Protein AF-0000000080643002 (afdb_homodimer)

Organism: Staphylococcus saprophyticus subsp. saprophyticus (strain ATCC 15305 / DSM 20229 / NCIMB 8711 / NCTC 7292 / S-41) (NCBI:txid342451)

Structure (mmCIF, N/CA/C/O backbone):
data_AF-0000000080643002-model_v1
#
loop_
_entity.id
_entity.type
_entity.pdbx_description
1 polymer 'Putative glyoxalase'
#
loop_
_atom_site.group_PDB
_atom_site.id
_atom_site.type_symbol
_atom_site.label_atom_id
_atom_site.label_alt_id
_atom_site.label_comp_id
_atom_site.label_asym_id
_atom_site.label_entity_id
_atom_site.label_seq_id
_atom_site.pdbx_PDB_ins_code
_atom_site.Cartn_x
_atom_site.Cartn_y
_atom_site.Cartn_z
_atom_site.occupancy
_atom_site.B_iso_or_equiv
_atom_site.auth_seq_id
_atom_site.auth_comp_id
_atom_site.auth_asym_id
_atom_site.auth_atom_id
_atom_site.pdbx_PDB_model_num
ATOM 1 N N . MET A 1 1 ? -2.955 -22.188 2.957 1 85.44 1 MET A N 1
ATOM 2 C CA . MET A 1 1 ? -1.758 -21.359 2.996 1 85.44 1 MET A CA 1
ATOM 3 C C . MET A 1 1 ? -2.102 -19.938 3.42 1 85.44 1 MET A C 1
ATOM 5 O O . MET A 1 1 ? -3.195 -19.438 3.135 1 85.44 1 MET A O 1
ATOM 9 N N . ASN A 1 2 ? -1.104 -19.328 4.215 1 93 2 ASN A N 1
ATOM 10 C CA . ASN A 1 2 ? -1.335 -17.969 4.691 1 93 2 ASN A CA 1
ATOM 11 C C . ASN A 1 2 ? -0.323 -16.984 4.105 1 93 2 ASN A C 1
ATOM 13 O O . ASN A 1 2 ? 0.819 -17.359 3.83 1 93 2 ASN A O 1
ATOM 17 N N . ILE A 1 3 ? -0.793 -15.852 3.791 1 98.19 3 ILE A N 1
ATOM 18 C CA . ILE A 1 3 ? 0.114 -14.773 3.426 1 98.19 3 ILE A CA 1
ATOM 19 C C . ILE A 1 3 ? 0.938 -14.359 4.641 1 98.19 3 ILE A C 1
ATOM 21 O O . ILE A 1 3 ? 0.382 -14 5.684 1 98.19 3 ILE A O 1
ATOM 25 N N . GLN A 1 4 ? 2.24 -14.344 4.496 1 98.19 4 GLN A N 1
ATOM 26 C CA . GLN A 1 4 ? 3.111 -14.102 5.641 1 98.19 4 GLN A CA 1
ATOM 27 C C . GLN A 1 4 ? 3.225 -12.602 5.938 1 98.19 4 GLN A C 1
ATOM 29 O O . GLN A 1 4 ? 3.168 -12.188 7.098 1 98.19 4 GLN A O 1
ATOM 34 N N . SER A 1 5 ? 3.449 -11.82 4.918 1 97.88 5 SER A N 1
ATOM 35 C CA . SER A 1 5 ? 3.627 -10.375 5.039 1 97.88 5 SER A CA 1
ATOM 36 C C . SER A 1 5 ? 3.211 -9.656 3.762 1 97.88 5 SER A C 1
ATOM 38 O O . SER A 1 5 ? 2.893 -10.297 2.758 1 97.88 5 SER A O 1
ATOM 40 N N . SER A 1 6 ? 3.111 -8.359 3.799 1 97.75 6 SER A N 1
ATOM 41 C CA . SER A 1 6 ? 2.852 -7.512 2.637 1 97.75 6 SER A CA 1
ATOM 42 C C . SER A 1 6 ? 3.496 -6.141 2.797 1 97.75 6 SER A C 1
ATOM 44 O O . SER A 1 6 ? 3.674 -5.656 3.918 1 97.75 6 SER A O 1
ATOM 46 N N . TRP A 1 7 ? 3.912 -5.551 1.736 1 96.69 7 TRP A N 1
ATOM 47 C CA . TRP A 1 7 ? 4.41 -4.18 1.726 1 96.69 7 TRP A CA 1
ATOM 48 C C . TRP A 1 7 ? 4.113 -3.502 0.393 1 96.69 7 TRP A C 1
ATOM 50 O O . TRP A 1 7 ? 3.789 -4.172 -0.592 1 96.69 7 TRP A O 1
ATOM 60 N N . LEU A 1 8 ? 4.141 -2.197 0.445 1 96 8 LEU A N 1
ATOM 61 C CA . LEU A 1 8 ? 3.838 -1.388 -0.729 1 96 8 LEU A CA 1
ATOM 62 C C . LEU A 1 8 ? 5.117 -0.974 -1.451 1 96 8 LEU A C 1
ATOM 64 O O . LEU A 1 8 ? 6.094 -0.584 -0.812 1 96 8 LEU A O 1
ATOM 68 N N . ASN A 1 9 ? 5.039 -1.089 -2.781 1 94.12 9 ASN A N 1
ATOM 69 C CA . ASN A 1 9 ? 6.094 -0.57 -3.646 1 94.12 9 ASN A CA 1
ATOM 70 C C . ASN A 1 9 ? 5.609 0.624 -4.465 1 94.12 9 ASN A C 1
ATOM 72 O O . ASN A 1 9 ? 4.625 0.521 -5.199 1 94.12 9 ASN A O 1
ATOM 76 N N . LEU A 1 10 ? 6.285 1.672 -4.336 1 93.94 10 LEU A N 1
ATOM 77 C CA . LEU A 1 10 ? 5.949 2.879 -5.082 1 93.94 10 LEU A CA 1
ATOM 78 C C . LEU A 1 10 ? 7.039 3.211 -6.098 1 93.94 10 LEU A C 1
ATOM 80 O O . LEU A 1 10 ? 8.211 3.338 -5.738 1 93.94 10 LEU A O 1
ATOM 84 N N . PRO A 1 11 ? 6.586 3.336 -7.355 1 92.88 11 PRO A N 1
ATOM 85 C CA . PRO A 1 11 ? 7.582 3.807 -8.32 1 92.88 11 PRO A CA 1
ATOM 86 C C . PRO A 1 11 ? 7.938 5.281 -8.133 1 92.88 11 PRO A C 1
ATOM 88 O O . PRO A 1 11 ? 7.062 6.102 -7.852 1 92.88 11 PRO A O 1
ATOM 91 N N . VAL A 1 12 ? 9.234 5.59 -8.266 1 93.94 12 VAL A N 1
ATOM 92 C CA . VAL A 1 12 ? 9.68 6.969 -8.086 1 93.94 12 VAL A CA 1
ATOM 93 C C . VAL A 1 12 ? 10.633 7.355 -9.219 1 93.94 12 VAL A C 1
ATOM 95 O O . VAL A 1 12 ? 11.352 6.508 -9.75 1 93.94 12 VAL A O 1
ATOM 98 N N . LYS A 1 13 ? 10.664 8.594 -9.539 1 93.81 13 LYS A N 1
ATOM 99 C CA . LYS A 1 13 ? 11.516 9.109 -10.617 1 93.81 13 LYS A CA 1
ATOM 100 C C . LYS A 1 13 ? 12.961 9.25 -10.148 1 93.81 13 LYS A C 1
ATOM 102 O O . LYS A 1 13 ? 13.891 8.984 -10.914 1 93.81 13 LYS A O 1
ATOM 107 N N . ASP A 1 14 ? 13.195 9.727 -9.008 1 95 14 ASP A N 1
ATOM 108 C CA . ASP A 1 14 ? 14.492 9.953 -8.391 1 95 14 ASP A CA 1
ATOM 109 C C . ASP A 1 14 ? 14.523 9.438 -6.953 1 95 14 ASP A C 1
ATOM 111 O O . ASP A 1 14 ? 13.945 10.047 -6.059 1 95 14 ASP A O 1
ATOM 115 N N . LEU A 1 15 ? 15.289 8.359 -6.746 1 93.88 15 LEU A N 1
ATOM 116 C CA . LEU A 1 15 ? 15.289 7.645 -5.473 1 93.88 15 LEU A CA 1
ATOM 117 C C . LEU A 1 15 ? 15.797 8.539 -4.348 1 93.88 15 LEU A C 1
ATOM 119 O O . LEU A 1 15 ? 15.211 8.578 -3.266 1 93.88 15 LEU A O 1
ATOM 123 N N . LYS A 1 16 ? 16.828 9.203 -4.59 1 93.94 16 LYS A N 1
ATOM 124 C CA . LYS A 1 16 ? 17.422 10.062 -3.566 1 93.94 16 LYS A CA 1
ATOM 125 C C . LYS A 1 16 ? 16.453 11.195 -3.191 1 93.94 16 LYS A C 1
ATOM 127 O O . LYS A 1 16 ? 16.266 11.492 -2.01 1 93.94 16 LYS A O 1
ATOM 132 N N . ALA A 1 17 ? 15.883 11.828 -4.199 1 96.88 17 ALA A N 1
ATOM 133 C CA . ALA A 1 17 ? 14.938 12.922 -3.959 1 96.88 17 ALA A CA 1
ATOM 134 C C . ALA A 1 17 ? 13.727 12.438 -3.168 1 96.88 17 ALA A C 1
ATOM 136 O O . ALA A 1 17 ? 13.289 13.102 -2.227 1 96.88 17 ALA A O 1
ATOM 137 N N . SER A 1 18 ? 13.227 11.289 -3.566 1 96.62 18 SER A N 1
ATOM 138 C CA . SER A 1 18 ? 12.062 10.742 -2.877 1 96.62 18 SER A CA 1
ATOM 139 C C . SER A 1 18 ? 12.398 10.352 -1.442 1 96.62 18 SER A C 1
ATOM 141 O O . SER A 1 18 ? 11.625 10.609 -0.523 1 96.62 18 SER A O 1
ATOM 143 N N . ALA A 1 19 ? 13.531 9.703 -1.232 1 95.25 19 ALA A N 1
ATOM 144 C CA . ALA A 1 19 ? 13.953 9.344 0.121 1 95.25 19 ALA A CA 1
ATOM 145 C C . ALA A 1 19 ? 14.062 10.586 1.003 1 95.25 19 ALA A C 1
ATOM 147 O O . ALA A 1 19 ? 13.609 10.578 2.15 1 95.25 19 ALA A O 1
ATOM 148 N N . THR A 1 20 ? 14.633 11.641 0.453 1 97.19 20 THR A N 1
ATOM 149 C CA . THR A 1 20 ? 14.781 12.891 1.182 1 97.19 20 THR A CA 1
ATOM 150 C C . THR A 1 20 ? 13.414 13.477 1.531 1 97.19 20 THR A C 1
ATOM 152 O O . THR A 1 20 ? 13.195 13.938 2.654 1 97.19 20 THR A O 1
ATOM 155 N N . PHE A 1 21 ? 12.531 13.422 0.592 1 98.44 21 PHE A N 1
ATOM 156 C CA . PHE A 1 21 ? 11.172 13.891 0.828 1 98.44 21 PHE A CA 1
ATOM 157 C C . PHE A 1 21 ? 10.547 13.172 2.02 1 98.44 21 PHE A C 1
ATOM 159 O O . PHE A 1 21 ? 10.07 13.82 2.955 1 98.44 21 PHE A O 1
ATOM 166 N N . PHE A 1 22 ? 10.555 11.867 1.974 1 98.25 22 PHE A N 1
ATOM 167 C CA . PHE A 1 22 ? 9.859 11.094 2.992 1 98.25 22 PHE A CA 1
ATOM 168 C C . PHE A 1 22 ? 10.562 11.219 4.34 1 98.25 22 PHE A C 1
ATOM 170 O O . PHE A 1 22 ? 9.914 11.211 5.387 1 98.25 22 PHE A O 1
ATOM 177 N N . GLU A 1 23 ? 11.898 11.352 4.32 1 97.31 23 GLU A N 1
ATOM 178 C CA . GLU A 1 23 ? 12.617 11.625 5.562 1 97.31 23 GLU A CA 1
ATOM 179 C C . GLU A 1 23 ? 12.188 12.953 6.168 1 97.31 23 GLU A C 1
ATOM 181 O O . GLU A 1 23 ? 11.953 13.047 7.375 1 97.31 23 GLU A O 1
ATOM 186 N N . ASN A 1 24 ? 12.016 13.93 5.348 1 97.94 24 ASN A N 1
ATOM 187 C CA . ASN A 1 24 ? 11.672 15.273 5.793 1 97.94 24 ASN A CA 1
ATOM 188 C C . ASN A 1 24 ? 10.258 15.328 6.371 1 97.94 24 ASN A C 1
ATOM 190 O O . ASN A 1 24 ? 9.953 16.203 7.184 1 97.94 24 ASN A O 1
ATOM 194 N N . ILE A 1 25 ? 9.492 14.383 5.969 1 98.12 25 ILE A N 1
ATOM 195 C CA . ILE A 1 25 ? 8.117 14.5 6.457 1 98.12 25 ILE A CA 1
ATOM 196 C C . ILE A 1 25 ? 7.891 13.5 7.594 1 98.12 25 ILE A C 1
ATOM 198 O O . ILE A 1 25 ? 6.766 13.336 8.07 1 98.12 25 ILE A O 1
ATOM 202 N N . GLY A 1 26 ? 8.906 12.781 7.98 1 97.69 26 GLY A N 1
ATOM 203 C CA . GLY A 1 26 ? 8.75 12.109 9.266 1 97.69 26 GLY A CA 1
ATOM 204 C C . GLY A 1 26 ? 8.945 10.609 9.18 1 97.69 26 GLY A C 1
ATOM 205 O O . GLY A 1 26 ? 8.844 9.914 10.195 1 97.69 26 GLY A O 1
ATOM 206 N N . PHE A 1 27 ? 9.188 10.07 7.988 1 98 27 PHE A N 1
ATOM 207 C CA . PHE A 1 27 ? 9.555 8.664 7.879 1 98 27 PHE A CA 1
ATOM 208 C C . PHE A 1 27 ? 11.016 8.453 8.242 1 98 27 PHE A C 1
ATOM 210 O O . PHE A 1 27 ? 11.82 9.391 8.18 1 98 27 PHE A O 1
ATOM 217 N N . THR A 1 28 ? 11.344 7.199 8.664 1 96.75 28 THR A N 1
ATOM 218 C CA . THR A 1 28 ? 12.734 6.773 8.789 1 96.75 28 THR A CA 1
ATOM 219 C C . THR A 1 28 ? 13.188 6.047 7.527 1 96.75 28 THR A C 1
ATOM 221 O O . THR A 1 28 ? 12.438 5.262 6.953 1 96.75 28 THR A O 1
ATOM 224 N N . ILE A 1 29 ? 14.398 6.293 7.105 1 94.38 29 ILE A N 1
ATOM 225 C CA . ILE A 1 29 ? 14.961 5.613 5.941 1 94.38 29 ILE A CA 1
ATOM 226 C C . ILE A 1 29 ? 15.695 4.352 6.387 1 94.38 29 ILE A C 1
ATOM 228 O O . ILE A 1 29 ? 16.531 4.398 7.289 1 94.38 29 ILE A O 1
ATOM 232 N N . LYS A 1 30 ? 15.227 3.275 5.777 1 89.06 30 LYS A N 1
ATOM 233 C CA . LYS A 1 30 ? 15.953 2.037 6.051 1 89.06 30 LYS A CA 1
ATOM 234 C C . LYS A 1 30 ? 17.25 1.977 5.254 1 89.06 30 LYS A C 1
ATOM 236 O O . LYS A 1 30 ? 17.281 2.303 4.066 1 89.06 30 LYS A O 1
ATOM 241 N N . LYS A 1 31 ? 18.484 1.943 5.969 1 67.81 31 LYS A N 1
ATOM 242 C CA . LYS A 1 31 ? 19.797 1.928 5.328 1 67.81 31 LYS A CA 1
ATOM 243 C C . LYS A 1 31 ? 20.188 0.511 4.922 1 67.81 31 LYS A C 1
ATOM 245 O O . LYS A 1 31 ? 20.266 -0.386 5.766 1 67.81 31 LYS A O 1
ATOM 250 N N . ASN A 1 32 ? 19.453 -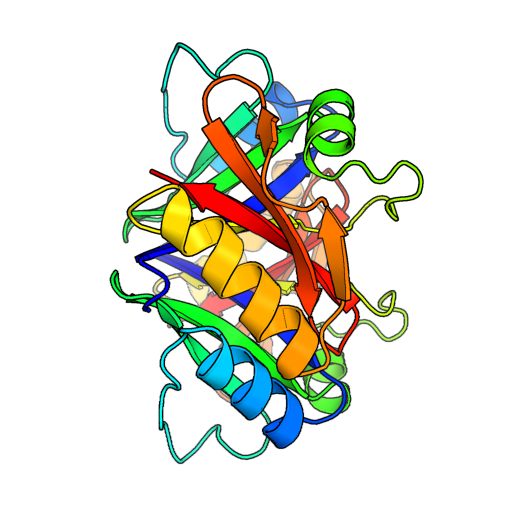0.255 4.16 1 58.38 32 ASN A N 1
ATOM 251 C CA . ASN A 1 32 ? 20.109 -1.49 3.752 1 58.38 32 ASN A CA 1
ATOM 252 C C . ASN A 1 32 ? 20.906 -1.301 2.459 1 58.38 32 ASN A C 1
ATOM 254 O O . ASN A 1 32 ? 20.375 -0.771 1.479 1 58.38 32 ASN A O 1
ATOM 258 N N . GLU A 1 33 ? 22.266 -1.467 2.549 1 49.06 33 GLU A N 1
ATOM 259 C CA . GLU A 1 33 ? 23.297 -1.295 1.537 1 49.06 33 GLU A CA 1
ATOM 260 C C . GLU A 1 33 ? 22.922 -1.99 0.233 1 49.06 33 GLU A C 1
ATOM 262 O O . GLU A 1 33 ? 23.219 -1.487 -0.854 1 49.06 33 GLU A O 1
ATOM 267 N N . ALA A 1 34 ? 22.734 -3.211 0.202 1 46.69 34 ALA A N 1
ATOM 268 C CA . ALA A 1 34 ? 22.703 -4 -1.026 1 46.69 34 ALA A CA 1
ATOM 269 C C . ALA A 1 34 ? 21.703 -3.426 -2.02 1 46.69 34 ALA A C 1
ATOM 271 O O . ALA A 1 34 ? 21.938 -3.436 -3.23 1 46.69 34 ALA A O 1
ATOM 272 N N . VAL A 1 35 ? 20.438 -3.146 -1.65 1 51.25 35 VAL A N 1
ATOM 273 C CA . VAL A 1 35 ? 19.281 -2.803 -2.473 1 51.25 35 VAL A CA 1
ATOM 274 C C . VAL A 1 35 ? 19.328 -1.319 -2.834 1 51.25 35 VAL A C 1
ATOM 276 O O . VAL A 1 35 ? 18.375 -0.789 -3.426 1 51.25 35 VAL A O 1
ATOM 279 N N . LEU A 1 36 ? 20.344 -0.689 -2.373 1 55.25 36 LEU A N 1
ATOM 280 C CA . LEU A 1 36 ? 20.469 0.763 -2.4 1 55.25 36 LEU A CA 1
ATOM 281 C C . LEU A 1 36 ? 20.516 1.277 -3.836 1 55.25 36 LEU A C 1
ATOM 283 O O . LEU A 1 36 ? 20.109 2.408 -4.105 1 55.25 36 LEU A O 1
ATOM 287 N N . ASP A 1 37 ? 20.766 0.389 -4.707 1 66.81 37 ASP A N 1
ATOM 288 C CA . ASP A 1 37 ? 21 1.189 -5.902 1 66.81 37 ASP A CA 1
ATOM 289 C C . ASP A 1 37 ? 19.688 1.46 -6.652 1 66.81 37 ASP A C 1
ATOM 291 O O . ASP A 1 37 ? 19.594 2.441 -7.391 1 66.81 37 ASP A O 1
ATOM 295 N N . LYS A 1 38 ? 18.641 0.623 -6.332 1 85.56 38 LYS A N 1
ATOM 296 C CA . LYS A 1 38 ? 17.469 0.921 -7.145 1 85.56 38 LYS A CA 1
ATOM 297 C C . LYS A 1 38 ? 16.203 0.924 -6.297 1 85.56 38 LYS A C 1
ATOM 299 O O . LYS A 1 38 ? 15.102 1.107 -6.82 1 85.56 38 LYS A O 1
ATOM 304 N N . MET A 1 39 ? 16.406 0.73 -4.973 1 91 39 MET A N 1
ATOM 305 C CA . MET A 1 39 ? 15.266 0.742 -4.062 1 91 39 MET A CA 1
ATOM 306 C C . MET A 1 39 ? 15.672 1.274 -2.691 1 91 39 MET A C 1
ATOM 308 O O . MET A 1 39 ? 16.828 1.168 -2.297 1 91 39 MET A O 1
ATOM 312 N N . ARG A 1 40 ? 14.75 1.877 -2.025 1 92.88 40 ARG A N 1
ATOM 313 C CA . ARG A 1 40 ? 14.922 2.389 -0.669 1 92.88 40 ARG A CA 1
ATOM 314 C C . ARG A 1 40 ? 13.656 2.18 0.159 1 92.88 40 ARG A C 1
ATOM 316 O O . ARG A 1 40 ? 12.555 2.471 -0.302 1 92.88 40 ARG A O 1
ATOM 323 N N . GLY A 1 41 ? 13.906 1.594 1.337 1 95 41 GLY A N 1
ATOM 324 C CA . GLY A 1 41 ? 12.773 1.446 2.242 1 95 41 GLY A CA 1
ATOM 325 C C . GLY A 1 41 ? 12.57 2.65 3.143 1 95 41 GLY A C 1
ATOM 326 O O . GLY A 1 41 ? 13.539 3.227 3.646 1 95 41 GLY A O 1
ATOM 327 N N . ILE A 1 42 ? 11.328 3.072 3.287 1 96.31 42 ILE A N 1
ATOM 328 C CA . ILE A 1 42 ? 10.953 4.012 4.34 1 96.31 42 ILE A CA 1
ATOM 329 C C . ILE A 1 42 ? 10.102 3.301 5.387 1 96.31 42 ILE A C 1
ATOM 331 O O . ILE A 1 42 ? 9.375 2.355 5.07 1 96.31 42 ILE A O 1
ATOM 335 N N . GLU A 1 43 ? 10.227 3.77 6.613 1 96.94 43 GLU A N 1
ATOM 336 C CA . GLU A 1 43 ? 9.656 3.008 7.723 1 96.94 43 GLU A CA 1
ATOM 337 C C . GLU A 1 43 ? 8.961 3.924 8.719 1 96.94 43 GLU A C 1
ATOM 339 O O . GLU A 1 43 ? 9.461 5.008 9.031 1 96.94 43 GLU A O 1
ATOM 344 N N . THR A 1 44 ? 7.766 3.473 9.203 1 98 44 THR A N 1
ATOM 345 C CA . THR A 1 44 ? 7.035 4.184 10.25 1 98 44 THR A CA 1
ATOM 346 C C . THR A 1 44 ? 7.547 3.787 11.633 1 98 44 THR A C 1
ATOM 348 O O . THR A 1 44 ? 8.367 2.875 11.758 1 98 44 THR A O 1
ATOM 351 N N . ALA A 1 45 ? 7.074 4.477 12.625 1 97.31 45 ALA A N 1
ATOM 352 C CA . ALA A 1 45 ? 7.484 4.207 14 1 97.31 45 ALA A CA 1
ATOM 353 C C . ALA A 1 45 ? 7.105 2.789 14.414 1 97.31 45 ALA A C 1
ATOM 355 O O . ALA A 1 45 ? 7.82 2.15 15.195 1 97.31 45 ALA A O 1
ATOM 356 N N . ASP A 1 46 ? 5.973 2.262 13.898 1 96.38 46 ASP A N 1
ATOM 357 C CA . ASP A 1 46 ? 5.543 0.911 14.242 1 96.38 46 ASP A CA 1
ATOM 358 C C . ASP A 1 46 ? 6.062 -0.11 13.234 1 96.38 46 ASP A C 1
ATOM 360 O O . ASP A 1 46 ? 5.477 -1.181 13.07 1 96.38 46 ASP A O 1
ATOM 364 N N . HIS A 1 47 ? 7.031 0.245 12.445 1 94.88 47 HIS A N 1
ATOM 365 C CA . HIS A 1 47 ? 7.871 -0.627 11.633 1 94.88 47 HIS A CA 1
ATOM 366 C C . HIS A 1 47 ? 7.133 -1.1 10.391 1 94.88 47 HIS A C 1
ATOM 368 O O . HIS A 1 47 ? 7.398 -2.193 9.883 1 94.88 47 HIS A O 1
ATOM 374 N N . LYS A 1 48 ? 6.172 -0.342 9.906 1 96 48 LYS A N 1
ATOM 375 C CA . LYS A 1 48 ? 5.629 -0.582 8.57 1 96 48 LYS A CA 1
ATOM 376 C C . LYS A 1 48 ? 6.57 -0.05 7.492 1 96 48 LYS A C 1
ATOM 378 O O . LYS A 1 48 ? 7.137 1.037 7.637 1 96 48 LYS A O 1
ATOM 383 N N . ILE A 1 49 ? 6.707 -0.857 6.426 1 95.56 49 ILE A N 1
ATOM 384 C CA . ILE A 1 49 ? 7.684 -0.51 5.395 1 95.56 49 ILE A CA 1
ATOM 385 C C . ILE A 1 49 ? 6.961 -0.205 4.086 1 95.56 49 ILE A C 1
ATOM 387 O O . ILE A 1 49 ? 6.027 -0.916 3.703 1 95.56 49 ILE A O 1
ATOM 391 N N . ILE A 1 50 ? 7.344 0.856 3.453 1 96.56 50 ILE A N 1
ATOM 392 C CA . ILE A 1 50 ? 7.055 1.166 2.057 1 96.56 50 ILE A CA 1
ATOM 393 C C . ILE A 1 50 ? 8.352 1.215 1.258 1 96.56 50 ILE A C 1
ATOM 395 O O . ILE A 1 50 ? 9.32 1.87 1.666 1 96.56 50 ILE A O 1
ATOM 399 N N . MET A 1 51 ? 8.344 0.514 0.167 1 95 51 MET A N 1
ATOM 400 C CA . MET A 1 51 ? 9.531 0.517 -0.688 1 95 51 MET A CA 1
ATOM 401 C C . MET A 1 51 ? 9.391 1.538 -1.812 1 95 51 MET A C 1
ATOM 403 O O . MET A 1 51 ? 8.375 1.555 -2.516 1 95 51 MET A O 1
ATOM 407 N N . LEU A 1 52 ? 10.367 2.383 -1.838 1 95.06 52 LEU A N 1
ATOM 408 C CA . LEU A 1 52 ? 10.547 3.26 -2.988 1 95.06 52 LEU A CA 1
ATOM 409 C C . LEU A 1 52 ? 11.414 2.594 -4.051 1 95.06 52 LEU A C 1
ATOM 411 O O . LEU A 1 52 ? 12.531 2.162 -3.762 1 95.06 52 LEU A O 1
ATOM 415 N N . ILE A 1 53 ? 10.875 2.535 -5.301 1 92.56 53 ILE A N 1
ATOM 416 C CA . ILE A 1 53 ? 11.57 1.804 -6.352 1 92.56 53 ILE A CA 1
ATOM 417 C C . ILE A 1 53 ? 11.734 2.697 -7.578 1 92.56 53 ILE A C 1
ATOM 419 O O . ILE A 1 53 ? 10.766 3.264 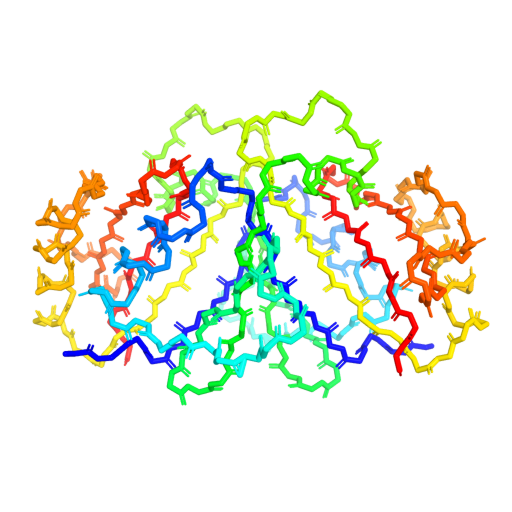-8.078 1 92.56 53 ILE A O 1
ATOM 423 N N . GLU A 1 54 ? 12.945 2.73 -8.016 1 92.12 54 GLU A N 1
ATOM 424 C CA . GLU A 1 54 ? 13.172 3.486 -9.242 1 92.12 54 GLU A CA 1
ATOM 425 C C . GLU A 1 54 ? 12.297 2.963 -10.383 1 92.12 54 GLU A C 1
ATOM 427 O O . GLU A 1 54 ? 12.141 1.751 -10.539 1 92.12 54 GLU A O 1
ATOM 432 N N . GLN A 1 55 ? 11.828 3.859 -11.234 1 90.31 55 GLN A N 1
ATOM 433 C CA . GLN A 1 55 ? 10.828 3.547 -12.258 1 90.31 55 GLN A CA 1
ATOM 434 C C . GLN A 1 55 ? 11.305 2.406 -13.156 1 90.31 55 GLN A C 1
ATOM 436 O O . GLN A 1 55 ? 10.539 1.487 -13.453 1 90.31 55 GLN A O 1
ATOM 441 N N . GLY A 1 56 ? 12.57 2.482 -13.648 1 86 56 GLY A N 1
ATOM 442 C CA . GLY A 1 56 ? 13.086 1.408 -14.477 1 86 56 GLY A CA 1
ATOM 443 C C . GLY A 1 56 ? 13.039 0.052 -13.797 1 86 56 GLY A C 1
ATOM 444 O O . GLY A 1 56 ? 12.648 -0.941 -14.414 1 86 56 GLY A O 1
ATOM 445 N N . GLN A 1 57 ? 13.43 0.001 -12.555 1 86.62 57 GLN A N 1
ATOM 446 C CA . GLN A 1 57 ? 13.383 -1.228 -11.766 1 86.62 57 GLN A CA 1
ATOM 447 C C . GLN A 1 57 ? 11.945 -1.659 -11.508 1 86.62 57 GLN A C 1
ATOM 449 O O . GLN A 1 57 ? 11.641 -2.854 -11.508 1 86.62 57 GLN A O 1
ATOM 454 N N . PHE A 1 58 ? 11.109 -0.722 -11.227 1 88.62 58 PHE A N 1
ATOM 455 C CA . PHE A 1 58 ? 9.695 -0.987 -10.984 1 88.62 58 PHE A CA 1
ATOM 456 C C . PHE A 1 58 ? 9.062 -1.678 -12.188 1 88.62 58 PHE A C 1
ATOM 458 O O . PHE A 1 58 ? 8.328 -2.654 -12.031 1 88.62 58 PHE A O 1
ATOM 465 N N . GLU A 1 59 ? 9.359 -1.226 -13.359 1 85 59 GLU A N 1
ATOM 466 C CA . GLU A 1 59 ? 8.836 -1.808 -14.586 1 85 59 GLU A CA 1
ATOM 467 C C . GLU A 1 59 ? 9.289 -3.256 -14.75 1 85 59 GLU A C 1
ATOM 469 O O . GLU A 1 59 ? 8.531 -4.098 -15.242 1 85 59 GLU A O 1
ATOM 474 N N . LYS A 1 60 ? 10.469 -3.51 -14.312 1 83.31 60 LYS A N 1
ATOM 475 C CA . LYS A 1 60 ? 11 -4.867 -14.406 1 83.31 60 LYS A CA 1
ATOM 476 C C . LYS A 1 60 ? 10.258 -5.809 -13.453 1 83.31 60 LYS A C 1
ATOM 478 O O . LYS A 1 60 ? 9.906 -6.93 -13.828 1 83.31 60 LYS A O 1
ATOM 483 N N . VAL A 1 61 ? 10.016 -5.289 -12.344 1 82.5 61 VAL A N 1
ATOM 484 C CA . VAL A 1 61 ? 9.391 -6.121 -11.32 1 82.5 61 VAL A CA 1
ATOM 485 C C . VAL A 1 61 ? 7.91 -6.309 -11.641 1 82.5 61 VAL A C 1
ATOM 487 O O . VAL A 1 61 ? 7.371 -7.41 -11.484 1 82.5 61 VAL A O 1
ATOM 490 N N . ALA A 1 62 ? 7.277 -5.281 -12.062 1 79.75 62 ALA A N 1
ATOM 491 C CA . ALA A 1 62 ? 5.848 -5.316 -12.344 1 79.75 62 ALA A CA 1
ATOM 492 C C . ALA A 1 62 ? 5.57 -5.934 -13.711 1 79.75 62 ALA A C 1
ATOM 494 O O . ALA A 1 62 ? 4.43 -6.281 -14.023 1 79.75 62 ALA A O 1
ATOM 495 N N . GLN A 1 63 ? 6.613 -6.074 -14.469 1 72.94 63 GLN A N 1
ATOM 496 C CA . GLN A 1 63 ? 6.531 -6.633 -15.812 1 72.94 63 GLN A CA 1
ATOM 497 C C . GLN A 1 63 ? 5.438 -5.941 -16.625 1 72.94 63 GLN A C 1
ATOM 499 O O . GLN A 1 63 ? 4.695 -6.598 -17.359 1 72.94 63 GLN A O 1
ATOM 504 N N . GLN A 1 64 ? 5.078 -4.793 -16.297 1 65.5 64 GLN A N 1
ATOM 505 C CA . GLN A 1 64 ? 4.074 -4.02 -17.016 1 65.5 64 GLN A CA 1
ATOM 506 C C . GLN A 1 64 ? 4.668 -2.719 -17.562 1 65.5 64 GLN A C 1
ATOM 508 O O . GLN A 1 64 ? 5.406 -2.031 -16.844 1 65.5 64 GLN A O 1
ATOM 513 N N . SER A 1 65 ? 4.629 -2.688 -18.812 1 56.12 65 SER A N 1
ATOM 514 C CA . SER A 1 65 ? 5.195 -1.506 -19.453 1 56.12 65 SER A CA 1
ATOM 515 C C . SER A 1 65 ? 4.227 -0.329 -19.391 1 56.12 65 SER A C 1
ATOM 517 O O . SER A 1 65 ? 4.637 0.826 -19.531 1 56.12 65 SER A O 1
ATOM 519 N N . ASP A 1 66 ? 2.979 -0.624 -19.344 1 56.5 66 ASP A N 1
ATOM 520 C CA . ASP A 1 66 ? 1.999 0.457 -19.422 1 56.5 66 ASP A CA 1
ATOM 521 C C . ASP A 1 66 ? 1.449 0.789 -18.031 1 56.5 66 ASP A C 1
ATOM 523 O O . ASP A 1 66 ? 0.241 0.971 -17.859 1 56.5 66 ASP A O 1
ATOM 527 N N . ILE A 1 67 ? 2.307 0.711 -17.172 1 53.88 67 ILE A N 1
ATOM 528 C CA . ILE A 1 67 ? 1.829 1.039 -15.836 1 53.88 67 ILE A CA 1
ATOM 529 C C . ILE A 1 67 ? 1.486 2.525 -15.758 1 53.88 67 ILE A C 1
ATOM 531 O O . ILE A 1 67 ? 2.24 3.369 -16.25 1 53.88 67 ILE A O 1
ATOM 535 N N . VAL A 1 68 ? 0.277 2.629 -15.602 1 56.25 68 VAL A N 1
ATOM 536 C CA . VAL A 1 68 ? -0.079 4.023 -15.352 1 56.25 68 VAL A CA 1
ATOM 537 C C . VAL A 1 68 ? 0.819 4.602 -14.258 1 56.25 68 VAL A C 1
ATOM 539 O O . VAL A 1 68 ? 1.201 3.895 -13.328 1 56.25 68 VAL A O 1
ATOM 542 N N . ARG A 1 69 ? 1.462 5.594 -14.555 1 50.81 69 ARG A N 1
ATOM 543 C CA . ARG A 1 69 ? 2.496 6.336 -13.836 1 50.81 69 ARG A CA 1
ATOM 544 C C . ARG A 1 69 ? 2.352 6.156 -12.328 1 50.81 69 ARG A C 1
ATOM 546 O O . ARG A 1 69 ? 3.344 6.188 -11.602 1 50.81 69 ARG A O 1
ATOM 553 N N . HIS A 1 70 ? 1.187 5.848 -11.836 1 56.09 70 HIS A N 1
ATOM 554 C CA . HIS A 1 70 ? 1.094 5.895 -10.383 1 56.09 70 HIS A CA 1
ATOM 555 C C . HIS A 1 70 ? 0.537 4.59 -9.82 1 56.09 70 HIS A C 1
ATOM 557 O O . HIS A 1 70 ? 0.02 4.562 -8.703 1 56.09 70 HIS A O 1
ATOM 563 N N . GLU A 1 71 ? 0.89 3.672 -10.594 1 75.12 71 GLU A N 1
ATOM 564 C CA . GLU A 1 71 ? 0.31 2.43 -10.086 1 75.12 71 GLU A CA 1
ATOM 565 C C . GLU A 1 71 ? 1.213 1.781 -9.047 1 75.12 71 GLU A C 1
ATOM 567 O O . GLU A 1 71 ? 2.424 1.671 -9.242 1 75.12 71 GLU A O 1
ATOM 572 N N . ALA A 1 72 ? 0.634 1.512 -7.898 1 85.88 72 ALA A N 1
ATOM 573 C CA . ALA A 1 72 ? 1.332 0.822 -6.816 1 85.88 72 ALA A CA 1
ATOM 574 C C . ALA A 1 72 ? 1.356 -0.685 -7.055 1 85.88 72 ALA A C 1
ATOM 576 O O . ALA A 1 72 ? 0.488 -1.226 -7.742 1 85.88 72 ALA A O 1
ATOM 577 N N . LEU A 1 73 ? 2.459 -1.28 -6.66 1 92.5 73 LEU A N 1
ATOM 578 C CA . LEU A 1 73 ? 2.59 -2.732 -6.625 1 92.5 73 LEU A CA 1
ATOM 579 C C . LEU A 1 73 ? 2.604 -3.242 -5.188 1 92.5 73 LEU A C 1
ATOM 581 O O . LEU A 1 73 ? 3.406 -2.785 -4.371 1 92.5 73 LEU A O 1
ATOM 585 N N . VAL A 1 74 ? 1.697 -4.152 -4.898 1 96.5 74 VAL A N 1
ATOM 586 C CA . VAL A 1 74 ? 1.676 -4.746 -3.564 1 96.5 74 VAL A CA 1
ATOM 587 C C . VAL A 1 74 ? 2.457 -6.059 -3.57 1 96.5 74 VAL A C 1
ATOM 589 O O . VAL A 1 74 ? 2.168 -6.953 -4.367 1 96.5 74 VAL A O 1
ATOM 592 N N . SER A 1 75 ? 3.447 -6.113 -2.729 1 96.12 75 SER A N 1
ATOM 593 C CA . SER A 1 75 ? 4.156 -7.375 -2.555 1 96.12 75 SER A CA 1
ATOM 594 C C . SER A 1 75 ? 3.561 -8.188 -1.41 1 96.12 75 SER A C 1
ATOM 596 O O . SER A 1 75 ? 3.217 -7.637 -0.363 1 96.12 75 SER A O 1
ATOM 598 N N . VAL A 1 76 ? 3.465 -9.508 -1.594 1 98.06 76 VAL A N 1
ATOM 599 C CA . VAL A 1 76 ? 3.109 -10.438 -0.527 1 98.06 76 VAL A CA 1
ATOM 600 C C . VAL A 1 76 ? 4.137 -11.57 -0.46 1 98.06 76 VAL A C 1
ATOM 602 O O . VAL A 1 76 ? 4.688 -11.977 -1.485 1 98.06 76 VAL A O 1
ATOM 605 N N . SER A 1 77 ? 4.367 -12.016 0.74 1 97.75 77 SER A N 1
ATOM 606 C CA . SER A 1 77 ? 5.348 -13.086 0.875 1 97.75 77 SER A CA 1
ATOM 607 C C . SER A 1 77 ? 4.691 -14.383 1.352 1 97.75 77 SER A C 1
ATOM 609 O O . SER A 1 77 ? 3.688 -14.344 2.066 1 97.75 77 SER A O 1
ATOM 611 N N . VAL A 1 78 ? 5.25 -15.484 0.935 1 98.12 78 VAL A N 1
ATOM 612 C CA . VAL A 1 78 ? 4.922 -16.828 1.399 1 98.12 78 VAL A CA 1
ATOM 613 C C . VAL A 1 78 ? 6.195 -17.547 1.85 1 98.12 78 VAL A C 1
ATOM 615 O O . VAL A 1 78 ? 7.301 -17.047 1.645 1 98.12 78 VAL A O 1
ATOM 618 N N . LYS A 1 79 ? 6.043 -18.656 2.465 1 96.94 79 LYS A N 1
ATOM 619 C CA . LYS A 1 79 ? 7.176 -19.297 3.137 1 96.94 79 LYS A CA 1
ATOM 620 C C . LYS A 1 79 ? 8.078 -20.016 2.139 1 96.94 79 LYS A C 1
ATOM 622 O O . LYS A 1 79 ? 9.297 -20.047 2.309 1 96.94 79 LYS A O 1
ATOM 627 N N . GLU A 1 80 ? 7.535 -20.625 1.124 1 96 80 GLU A N 1
ATOM 628 C CA . GLU A 1 80 ? 8.336 -21.453 0.214 1 96 80 GLU A CA 1
ATOM 629 C C . GLU A 1 80 ? 7.816 -21.344 -1.219 1 96 80 GLU A C 1
ATOM 631 O O . GLU A 1 80 ? 6.695 -20.891 -1.448 1 96 80 GLU A O 1
ATOM 636 N N . ALA A 1 81 ? 8.656 -21.828 -2.15 1 96 81 ALA A N 1
ATOM 637 C CA . ALA A 1 81 ? 8.375 -21.719 -3.582 1 96 81 ALA A CA 1
ATOM 638 C C . ALA A 1 81 ? 7.074 -22.438 -3.939 1 96 81 ALA A C 1
ATOM 640 O O . ALA A 1 81 ? 6.281 -21.922 -4.73 1 96 81 ALA A O 1
ATOM 641 N N . ALA A 1 82 ? 6.859 -23.578 -3.391 1 97.06 82 ALA A N 1
ATOM 642 C CA . ALA A 1 82 ? 5.652 -24.344 -3.697 1 97.06 82 ALA A CA 1
ATOM 643 C C . ALA A 1 82 ? 4.398 -23.547 -3.355 1 97.06 82 ALA A C 1
ATOM 645 O O . ALA A 1 82 ? 3.375 -23.656 -4.035 1 97.06 82 ALA A O 1
ATOM 646 N N . GLU A 1 83 ? 4.453 -22.688 -2.375 1 98.06 83 GLU A N 1
ATOM 647 C CA . GLU A 1 83 ? 3.312 -21.891 -1.946 1 98.06 83 GLU A CA 1
ATOM 648 C C . GLU A 1 83 ?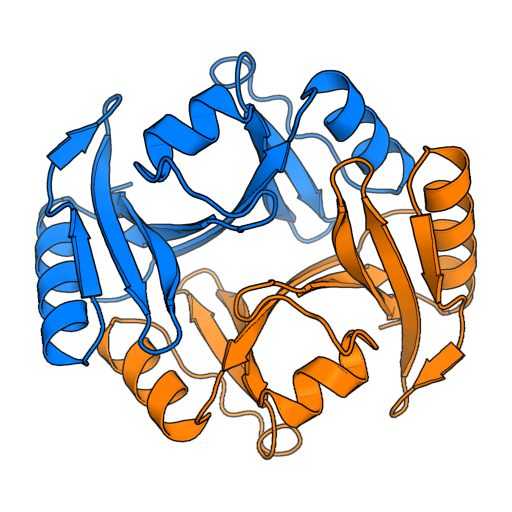 3.018 -20.766 -2.943 1 98.06 83 GLU A C 1
ATOM 650 O O . GLU A 1 83 ? 1.886 -20.281 -3.025 1 98.06 83 GLU A O 1
ATOM 655 N N . VAL A 1 84 ? 4.02 -20.344 -3.666 1 98.06 84 VAL A N 1
ATOM 656 C CA . VAL A 1 84 ? 3.791 -19.375 -4.734 1 98.06 84 VAL A CA 1
ATOM 657 C C . VAL A 1 84 ? 2.846 -19.969 -5.773 1 98.06 84 VAL A C 1
ATOM 659 O O . VAL A 1 84 ? 1.845 -19.344 -6.141 1 98.06 84 VAL A O 1
ATOM 662 N N . ASP A 1 85 ? 3.16 -21.172 -6.234 1 98 85 ASP A N 1
ATOM 663 C CA . ASP A 1 85 ? 2.354 -21.828 -7.258 1 98 85 ASP A CA 1
ATOM 664 C C . ASP A 1 85 ? 0.938 -22.094 -6.746 1 98 85 ASP A C 1
ATOM 666 O O . ASP A 1 85 ? -0.037 -21.891 -7.473 1 98 85 ASP A O 1
ATOM 670 N N . ASP A 1 86 ? 0.859 -22.531 -5.512 1 98.25 86 ASP A N 1
ATOM 671 C CA . ASP A 1 86 ? -0.445 -22.781 -4.902 1 98.25 86 ASP A CA 1
ATOM 672 C C . ASP A 1 86 ? -1.279 -21.5 -4.859 1 98.25 86 ASP A C 1
ATOM 674 O O . ASP A 1 86 ? -2.463 -21.516 -5.203 1 98.25 86 ASP A O 1
ATOM 678 N N . LEU A 1 87 ? -0.651 -20.422 -4.441 1 98.5 87 LEU A N 1
ATOM 679 C CA . LEU A 1 87 ? -1.348 -19.141 -4.332 1 98.5 87 LEU A CA 1
ATOM 680 C C . LEU A 1 87 ? -1.837 -18.672 -5.699 1 98.5 87 LEU A C 1
ATOM 682 O O . LEU A 1 87 ? -2.967 -18.203 -5.828 1 98.5 87 LEU A O 1
ATOM 686 N N . LEU A 1 88 ? -1.027 -18.812 -6.66 1 98.44 88 LEU A N 1
ATOM 687 C CA . LEU A 1 88 ? -1.416 -18.406 -8.008 1 98.44 88 LEU A CA 1
ATOM 688 C C . LEU A 1 88 ? -2.604 -19.219 -8.5 1 98.44 88 LEU A C 1
ATOM 690 O O . LEU A 1 88 ? -3.492 -18.688 -9.172 1 98.44 88 LEU A O 1
ATOM 694 N N . ASN A 1 89 ? -2.607 -20.516 -8.188 1 98.44 89 ASN A N 1
ATOM 695 C CA . ASN A 1 89 ? -3.77 -21.328 -8.516 1 98.44 89 ASN A CA 1
ATOM 696 C C . ASN A 1 89 ? -5.027 -20.828 -7.809 1 98.44 89 ASN A C 1
ATOM 698 O O . ASN A 1 89 ? -6.102 -20.766 -8.414 1 98.44 89 ASN A O 1
ATOM 702 N N . HIS A 1 90 ? -4.902 -20.469 -6.555 1 98.5 90 HIS A N 1
ATOM 703 C CA . HIS A 1 90 ? -6.027 -19.938 -5.801 1 98.5 90 HIS A CA 1
ATOM 704 C C . HIS A 1 90 ? -6.512 -18.625 -6.395 1 98.5 90 HIS A C 1
ATOM 706 O O . HIS A 1 90 ? -7.711 -18.344 -6.402 1 98.5 90 HIS A O 1
ATOM 712 N N . VAL A 1 91 ? -5.582 -17.781 -6.848 1 98.5 91 VAL A N 1
ATOM 713 C CA . VAL A 1 91 ? -5.918 -16.516 -7.48 1 98.5 91 VAL A CA 1
ATOM 714 C C . VAL A 1 91 ? -6.836 -16.75 -8.672 1 98.5 91 VAL A C 1
ATOM 716 O O . VAL A 1 91 ? -7.895 -16.125 -8.789 1 98.5 91 VAL A O 1
ATOM 719 N N . GLU A 1 92 ? -6.434 -17.672 -9.484 1 97.88 92 GLU A N 1
ATOM 720 C CA . GLU A 1 92 ? -7.223 -17.969 -10.672 1 97.88 92 GLU A CA 1
ATOM 721 C C . GLU A 1 92 ? -8.594 -18.516 -10.297 1 97.88 92 GLU A C 1
ATOM 723 O O . GLU A 1 92 ? -9.617 -18.094 -10.844 1 97.88 92 GLU A O 1
ATOM 728 N N . THR A 1 93 ? -8.594 -19.406 -9.391 1 98.12 93 THR A N 1
ATOM 729 C CA . THR A 1 93 ? -9.836 -20.047 -8.953 1 98.12 93 THR A CA 1
ATOM 730 C C . THR A 1 93 ? -10.781 -19.016 -8.328 1 98.12 93 THR A C 1
ATOM 732 O O . THR A 1 93 ? -12 -19.109 -8.492 1 98.12 93 THR A O 1
ATOM 735 N N . ALA A 1 94 ? -10.219 -18.031 -7.695 1 98.06 94 ALA A N 1
ATOM 736 C CA . ALA A 1 94 ? -10.992 -17.031 -6.969 1 98.06 94 ALA A CA 1
ATOM 737 C C . ALA A 1 94 ? -11.422 -15.891 -7.895 1 98.06 94 ALA A C 1
ATOM 739 O O . ALA A 1 94 ? -12.125 -14.969 -7.473 1 98.06 94 ALA A O 1
ATOM 740 N N . GLY A 1 95 ? -11 -15.93 -9.133 1 98 95 GLY A N 1
ATOM 741 C CA . GLY A 1 95 ? -11.477 -14.953 -10.094 1 98 95 GLY A CA 1
ATOM 742 C C . GLY A 1 95 ? -10.469 -13.852 -10.383 1 98 95 GLY A C 1
ATOM 743 O O . GLY A 1 95 ? -10.75 -12.938 -11.164 1 98 95 GLY A O 1
ATOM 744 N N . GLY A 1 96 ? -9.312 -13.906 -9.727 1 98.06 96 GLY A N 1
ATOM 745 C CA . GLY A 1 96 ? -8.234 -13 -10.086 1 98.06 96 GLY A CA 1
ATOM 746 C C . GLY A 1 96 ? -7.551 -13.383 -11.391 1 98.06 96 GLY A C 1
ATOM 747 O O . GLY A 1 96 ? -7.992 -14.305 -12.078 1 98.06 96 GLY A O 1
ATOM 748 N N . LYS A 1 97 ? -6.551 -12.57 -11.75 1 97.44 97 LYS A N 1
ATOM 749 C CA . LYS A 1 97 ? -5.797 -12.828 -12.969 1 97.44 97 LYS A CA 1
ATOM 750 C C . LYS A 1 97 ? -4.328 -13.102 -12.664 1 97.44 97 LYS A C 1
ATOM 752 O O . LYS A 1 97 ? -3.658 -12.281 -12.031 1 97.44 97 LYS A O 1
ATOM 757 N N . VAL A 1 98 ? -3.846 -14.258 -13.133 1 97.38 98 VAL A N 1
ATOM 758 C CA . VAL A 1 98 ? -2.42 -14.547 -13.047 1 97.38 98 VAL A CA 1
ATOM 759 C C . VAL A 1 98 ? -1.684 -13.883 -14.203 1 97.38 98 VAL A C 1
ATOM 761 O O . VAL A 1 98 ? -2.031 -14.086 -15.367 1 97.38 98 VAL A O 1
ATOM 764 N N . LEU A 1 99 ? -0.729 -13.094 -13.891 1 95 99 LEU A N 1
ATOM 765 C CA . LEU A 1 99 ? 0.005 -12.344 -14.898 1 95 99 LEU A CA 1
ATOM 766 C C . LEU A 1 99 ? 1.344 -13 -15.203 1 95 99 LEU A C 1
ATOM 768 O O . LEU A 1 99 ? 1.87 -12.867 -16.312 1 95 99 LEU A O 1
ATOM 772 N N . GLN A 1 100 ? 1.938 -13.633 -14.227 1 95.12 100 GLN A N 1
ATOM 773 C CA . GLN A 1 100 ? 3.184 -14.383 -14.352 1 95.12 100 GLN A CA 1
ATOM 774 C C . GLN A 1 100 ? 3.215 -15.555 -13.375 1 95.12 100 GLN A C 1
ATOM 776 O O . GLN A 1 100 ? 3.135 -15.367 -12.164 1 95.12 100 GLN A O 1
ATOM 781 N N . ARG A 1 101 ? 3.318 -16.719 -13.953 1 97 101 ARG A N 1
ATOM 782 C CA . ARG A 1 101 ? 3.418 -17.906 -13.117 1 97 101 ARG A CA 1
ATOM 783 C C . ARG A 1 101 ? 4.777 -17.984 -12.43 1 97 101 ARG A C 1
ATOM 785 O O . ARG A 1 101 ? 5.672 -17.188 -12.719 1 97 101 ARG A O 1
ATOM 792 N N . GLY A 1 102 ? 4.836 -18.969 -11.43 1 96.31 102 GLY A N 1
ATOM 793 C CA . GLY A 1 102 ? 6.035 -19.109 -10.625 1 96.31 102 GLY A CA 1
ATOM 794 C C . GLY A 1 102 ? 7.309 -19.172 -11.453 1 96.31 102 GLY A C 1
ATOM 795 O O . GLY A 1 102 ? 7.406 -19.969 -12.391 1 96.31 102 GLY A O 1
ATOM 796 N N . THR A 1 103 ? 8.227 -18.25 -11.203 1 94.56 103 THR A N 1
ATOM 797 C CA . THR A 1 103 ? 9.5 -18.172 -11.906 1 94.56 103 THR A CA 1
ATOM 798 C C . THR A 1 103 ? 10.578 -17.578 -11.008 1 94.56 103 THR A C 1
ATOM 800 O O . THR A 1 103 ? 10.273 -16.906 -10.023 1 94.56 103 THR A O 1
ATOM 803 N N . LYS A 1 104 ? 11.797 -17.938 -11.258 1 91.25 104 LYS A N 1
ATOM 804 C CA . LYS A 1 104 ? 12.914 -17.328 -10.531 1 91.25 104 LYS A CA 1
ATOM 805 C C . LYS A 1 104 ? 13.289 -15.984 -11.133 1 91.25 104 LYS A C 1
ATOM 807 O O . LYS A 1 104 ? 13.445 -15.859 -12.352 1 91.25 104 LYS A O 1
ATOM 812 N N . HIS A 1 105 ? 13.242 -15.008 -10.336 1 77.44 105 HIS A N 1
ATOM 813 C CA . HIS A 1 105 ? 13.672 -13.672 -10.727 1 77.44 105 HIS A CA 1
ATOM 814 C C . HIS A 1 105 ? 14.594 -13.055 -9.68 1 77.44 105 HIS A C 1
ATOM 816 O O . HIS A 1 10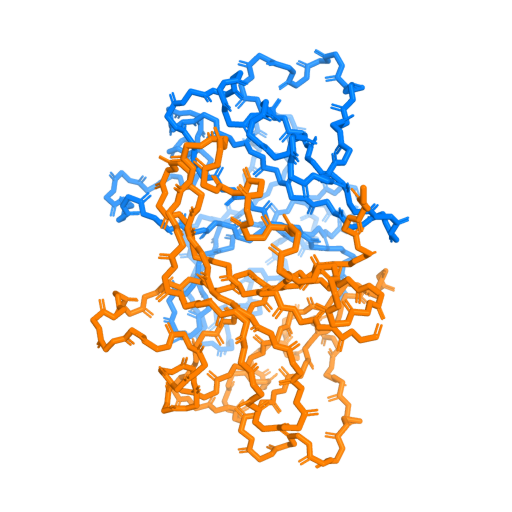5 ? 14.25 -13.016 -8.492 1 77.44 105 HIS A O 1
ATOM 822 N N . GLU A 1 106 ? 15.688 -12.547 -10.141 1 73.5 106 GLU A N 1
ATOM 823 C CA . GLU A 1 106 ? 16.641 -11.844 -9.289 1 73.5 106 GLU A CA 1
ATOM 824 C C . GLU A 1 106 ? 16.891 -12.602 -7.988 1 73.5 106 GLU A C 1
ATOM 826 O O . GLU A 1 106 ? 16.891 -12.016 -6.906 1 73.5 106 GLU A O 1
ATOM 831 N N . GLY A 1 107 ? 16.891 -13.938 -7.988 1 78.88 107 GLY A N 1
ATOM 832 C CA . GLY A 1 107 ? 17.266 -14.766 -6.852 1 78.88 107 GLY A CA 1
ATOM 833 C C . GLY A 1 107 ? 16.078 -15.195 -6.012 1 78.88 107 GLY A C 1
ATOM 834 O O . GLY A 1 107 ? 16.234 -15.961 -5.055 1 78.88 107 GLY A O 1
ATOM 835 N N . PHE A 1 108 ? 14.891 -14.656 -6.359 1 87.12 108 PHE A N 1
ATOM 836 C CA . PHE A 1 108 ? 13.695 -15.055 -5.617 1 87.12 108 PHE A CA 1
ATOM 837 C C . PHE A 1 108 ? 12.695 -15.742 -6.527 1 87.12 108 PHE A C 1
ATOM 839 O O . PHE A 1 108 ? 12.578 -15.398 -7.707 1 87.12 108 PHE A O 1
ATOM 846 N N . TYR A 1 109 ? 12.148 -16.781 -5.988 1 95.44 109 TYR A N 1
ATOM 847 C CA . TYR A 1 109 ? 11.023 -17.391 -6.691 1 95.44 109 TYR A CA 1
ATOM 848 C C . TYR A 1 109 ? 9.727 -16.641 -6.398 1 95.44 109 TYR A C 1
ATOM 850 O O . TYR A 1 109 ? 9.422 -16.344 -5.242 1 95.44 109 TYR A O 1
ATOM 858 N N . GLY A 1 110 ? 9.055 -16.234 -7.434 1 96.25 110 GLY A N 1
ATOM 859 C CA . GLY A 1 110 ? 7.859 -15.422 -7.238 1 96.25 110 GLY A CA 1
ATOM 860 C C . GLY A 1 110 ? 6.898 -15.484 -8.406 1 96.25 110 GLY A C 1
ATOM 861 O O . GLY A 1 110 ? 7.008 -16.359 -9.266 1 96.25 110 GLY A O 1
ATOM 862 N N . GLY A 1 111 ? 5.863 -14.688 -8.414 1 96 111 GLY A N 1
ATOM 863 C CA . GLY A 1 111 ? 4.844 -14.547 -9.438 1 96 111 GLY A CA 1
ATOM 864 C C . GLY A 1 111 ? 4.109 -13.227 -9.375 1 96 111 GLY A C 1
ATOM 865 O O . GLY A 1 111 ? 4.43 -12.367 -8.547 1 96 111 GLY A O 1
ATOM 866 N N . LEU A 1 112 ? 3.256 -13.062 -10.383 1 95.81 112 LEU A N 1
ATOM 867 C CA . LEU A 1 112 ? 2.494 -11.82 -10.484 1 95.81 112 LEU A CA 1
ATOM 868 C C . LEU A 1 112 ? 1.016 -12.109 -10.727 1 95.81 112 LEU A C 1
ATOM 870 O O . LEU A 1 112 ? 0.672 -13.023 -11.477 1 95.81 112 LEU A O 1
ATOM 874 N N . PHE A 1 113 ? 0.174 -11.258 -10.062 1 96 113 PHE A N 1
ATOM 875 C CA . PHE A 1 113 ? -1.255 -11.391 -10.32 1 96 113 PHE A CA 1
ATOM 876 C C . PHE A 1 113 ? -1.967 -10.062 -10.102 1 96 113 PHE A C 1
ATOM 878 O O . PHE A 1 113 ? -1.375 -9.109 -9.586 1 96 113 PHE A O 1
ATOM 885 N N . SER A 1 114 ? -3.148 -9.961 -10.594 1 95.44 114 SER A N 1
ATOM 886 C CA . SER A 1 114 ? -4.07 -8.891 -10.227 1 95.44 114 SER A CA 1
ATOM 887 C C . SER A 1 114 ? -5.293 -9.438 -9.5 1 95.44 114 SER A C 1
ATOM 889 O O . SER A 1 114 ? -5.777 -10.523 -9.812 1 95.44 114 SER A O 1
ATOM 891 N N . ASP A 1 115 ? -5.734 -8.641 -8.5 1 96.12 115 ASP A N 1
ATOM 892 C CA . ASP A 1 115 ? -6.973 -9.023 -7.832 1 96.12 115 ASP A CA 1
ATOM 893 C C . ASP A 1 115 ? -8.18 -8.789 -8.734 1 96.12 115 ASP A C 1
ATOM 895 O O . ASP A 1 115 ? -8.031 -8.438 -9.906 1 96.12 115 ASP A O 1
ATOM 899 N N . ILE A 1 116 ? -9.383 -8.992 -8.297 1 96.62 116 ILE A N 1
ATOM 900 C CA . ILE A 1 116 ? -10.586 -8.969 -9.117 1 96.62 116 ILE A CA 1
ATOM 901 C C . ILE A 1 116 ? -10.922 -7.527 -9.5 1 96.62 116 ILE A C 1
ATOM 903 O O . ILE A 1 116 ? -11.75 -7.289 -10.383 1 96.62 116 ILE A O 1
ATOM 907 N N . ASP A 1 117 ? -10.281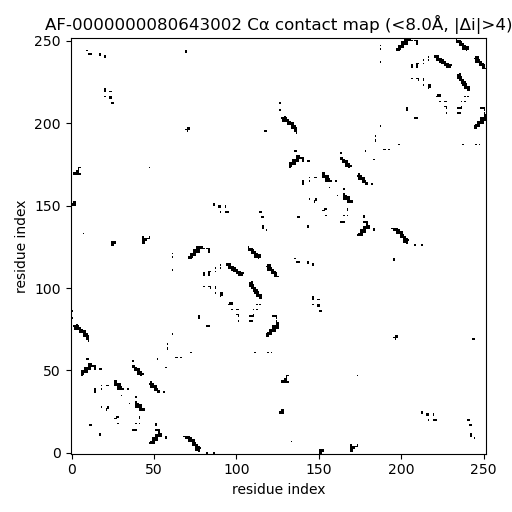 -6.555 -8.875 1 93.69 117 ASP A N 1
ATOM 908 C CA . ASP A 1 117 ? -10.508 -5.148 -9.18 1 93.69 117 ASP A CA 1
ATOM 909 C C . ASP A 1 117 ? -9.344 -4.574 -9.984 1 93.69 117 ASP A C 1
ATOM 911 O O . ASP A 1 117 ? -9.336 -3.387 -10.32 1 93.69 117 ASP A O 1
ATOM 915 N N . GLY A 1 118 ? -8.305 -5.348 -10.219 1 91.81 118 GLY A N 1
ATOM 916 C CA . GLY A 1 118 ? -7.23 -4.941 -11.109 1 91.81 118 GLY A CA 1
ATOM 917 C C . GLY A 1 118 ? -5.996 -4.453 -10.375 1 91.81 118 GLY A C 1
ATOM 918 O O . GLY A 1 118 ? -5.027 -4.016 -11.008 1 91.81 118 GLY A O 1
ATOM 919 N N . HIS A 1 119 ? -5.949 -4.473 -9.102 1 93.81 119 HIS A N 1
ATOM 920 C CA . HIS A 1 119 ? -4.75 -4.098 -8.359 1 93.81 119 HIS A CA 1
ATOM 921 C C . HIS A 1 119 ? -3.625 -5.102 -8.594 1 93.81 119 HIS A C 1
ATOM 923 O O . HIS A 1 119 ? -3.865 -6.309 -8.633 1 93.81 119 HIS A O 1
ATOM 929 N N . LEU A 1 120 ? -2.422 -4.582 -8.648 1 93.56 120 LEU A N 1
ATOM 930 C CA . LEU A 1 120 ? -1.274 -5.414 -8.992 1 93.56 120 LEU A CA 1
ATOM 931 C C . LEU A 1 120 ? -0.571 -5.918 -7.738 1 93.56 120 LEU A C 1
ATOM 933 O O . LEU A 1 120 ? -0.303 -5.145 -6.816 1 93.56 120 LEU A O 1
ATOM 937 N N . PHE A 1 121 ? -0.266 -7.266 -7.805 1 95.75 121 PHE A N 1
ATOM 938 C CA . PHE A 1 121 ? 0.455 -7.922 -6.719 1 95.75 121 PHE A CA 1
ATOM 939 C C . PHE A 1 121 ? 1.617 -8.742 -7.262 1 95.75 121 PHE A C 1
ATOM 941 O O . PHE A 1 121 ? 1.535 -9.297 -8.359 1 95.75 121 PHE A O 1
ATOM 948 N N . ASN A 1 122 ? 2.658 -8.781 -6.512 1 95.38 122 ASN A N 1
ATOM 949 C CA . ASN A 1 122 ? 3.639 -9.844 -6.723 1 95.38 122 ASN A CA 1
ATOM 950 C C . ASN A 1 122 ? 3.801 -10.711 -5.48 1 95.38 122 ASN A C 1
ATOM 952 O O . ASN A 1 122 ? 3.596 -10.25 -4.359 1 95.38 122 ASN A O 1
ATOM 956 N N . ILE A 1 123 ? 4.066 -11.992 -5.711 1 97.25 123 ILE A N 1
ATOM 957 C CA . ILE A 1 123 ? 4.332 -12.969 -4.66 1 97.25 123 ILE A CA 1
ATOM 958 C C . ILE A 1 123 ? 5.832 -13.242 -4.582 1 97.25 123 ILE A C 1
ATOM 960 O O . ILE A 1 123 ? 6.5 -13.375 -5.609 1 97.25 123 ILE A O 1
ATOM 964 N N . ILE A 1 124 ? 6.309 -13.32 -3.424 1 95.88 124 ILE A N 1
ATOM 965 C CA . ILE A 1 124 ? 7.719 -13.648 -3.219 1 95.88 124 ILE A CA 1
ATOM 966 C C . ILE A 1 124 ? 7.844 -14.758 -2.176 1 95.88 124 ILE A C 1
ATOM 968 O O . ILE A 1 124 ? 7.23 -14.688 -1.107 1 95.88 124 ILE A O 1
ATOM 972 N N . ALA A 1 125 ? 8.594 -15.789 -2.492 1 96.38 125 ALA A N 1
ATOM 973 C CA . ALA A 1 125 ? 8.945 -16.797 -1.506 1 96.38 125 ALA A CA 1
ATOM 974 C C . ALA A 1 125 ? 10.164 -16.375 -0.696 1 96.38 125 ALA A C 1
ATOM 976 O O . ALA A 1 125 ? 11.242 -16.125 -1.257 1 96.38 125 ALA A O 1
ATOM 977 N N . MET A 1 126 ? 9.875 -16.125 0.577 1 86.56 126 MET A N 1
ATOM 978 C CA . MET A 1 126 ? 10.961 -15.656 1.429 1 86.56 126 MET A CA 1
ATOM 979 C C . MET A 1 126 ? 11.109 -16.531 2.662 1 86.56 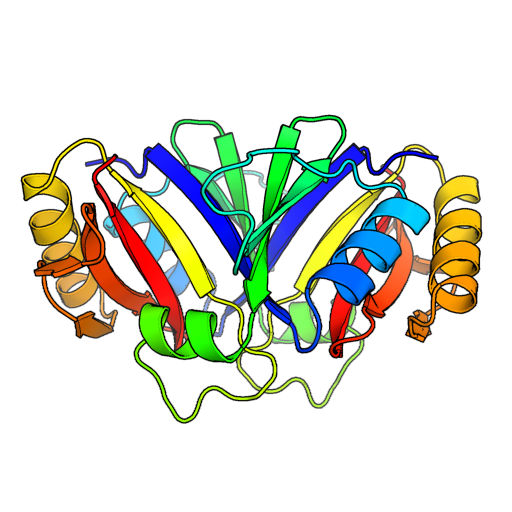126 MET A C 1
ATOM 981 O O . MET A 1 126 ? 10.117 -16.969 3.25 1 86.56 126 MET A O 1
ATOM 985 N N . MET B 1 1 ? 8.68 15.477 14.094 1 85.69 1 MET B N 1
ATOM 986 C CA . MET B 1 1 ? 7.512 14.602 14.172 1 85.69 1 MET B CA 1
ATOM 987 C C . MET B 1 1 ? 7.742 13.32 13.367 1 85.69 1 MET B C 1
ATOM 989 O O . MET B 1 1 ? 8.453 13.328 12.367 1 85.69 1 MET B O 1
ATOM 993 N N . ASN B 1 2 ? 7.148 12.18 13.969 1 93.06 2 ASN B N 1
ATOM 994 C CA . ASN B 1 2 ? 7.32 10.898 13.297 1 93.06 2 ASN B CA 1
ATOM 995 C C . ASN B 1 2 ? 5.984 10.328 12.812 1 93.06 2 ASN B C 1
ATOM 997 O O . ASN B 1 2 ? 4.949 10.562 13.438 1 93.06 2 ASN B O 1
ATOM 1001 N N . ILE B 1 3 ? 6.02 9.75 11.688 1 98.25 3 ILE B N 1
ATOM 1002 C CA . ILE B 1 3 ? 4.863 8.992 11.227 1 98.25 3 ILE B CA 1
ATOM 1003 C C . ILE B 1 3 ? 4.672 7.758 12.109 1 98.25 3 ILE B C 1
ATOM 1005 O O . ILE B 1 3 ? 5.586 6.945 12.258 1 98.25 3 ILE B O 1
ATOM 1009 N N . GLN B 1 4 ? 3.49 7.598 12.648 1 98.19 4 GLN B N 1
ATOM 1010 C CA . GLN B 1 4 ? 3.258 6.531 13.617 1 98.19 4 GLN B CA 1
ATOM 1011 C C . GLN B 1 4 ? 3.021 5.195 12.914 1 98.19 4 GLN B C 1
ATOM 1013 O O . GLN B 1 4 ? 3.553 4.168 13.336 1 98.19 4 GLN B O 1
ATOM 1018 N N . SER B 1 5 ? 2.182 5.199 11.914 1 97.88 5 SER B N 1
ATOM 1019 C CA . SER B 1 5 ? 1.814 3.998 11.18 1 97.88 5 SER B CA 1
ATOM 1020 C C . SER B 1 5 ? 1.415 4.332 9.742 1 97.88 5 SER B C 1
ATOM 1022 O O . SER B 1 5 ? 1.323 5.504 9.375 1 97.88 5 SER B O 1
ATOM 1024 N N . SER B 1 6 ? 1.268 3.342 8.906 1 97.75 6 SER B N 1
ATOM 1025 C CA . SER B 1 6 ? 0.769 3.479 7.539 1 97.75 6 SER B CA 1
ATOM 1026 C C . SER B 1 6 ? 0.039 2.217 7.09 1 97.75 6 SER B C 1
ATOM 1028 O O . SER B 1 6 ? 0.341 1.118 7.559 1 97.75 6 SER B O 1
ATOM 1030 N N . TRP B 1 7 ? -0.932 2.355 6.27 1 96.69 7 TRP B N 1
ATOM 1031 C CA . TRP B 1 7 ? -1.621 1.23 5.648 1 96.69 7 TRP B CA 1
ATOM 1032 C C . TRP B 1 7 ? -2.143 1.609 4.266 1 96.69 7 TRP B C 1
ATOM 1034 O O . TRP B 1 7 ? -2.223 2.793 3.928 1 96.69 7 TRP B O 1
ATOM 1044 N N . LEU B 1 8 ? -2.381 0.583 3.496 1 96 8 LEU B N 1
ATOM 1045 C CA . LEU B 1 8 ? -2.846 0.766 2.125 1 96 8 LEU B CA 1
ATOM 1046 C C . LEU B 1 8 ? -4.363 0.667 2.049 1 96 8 LEU B C 1
ATOM 1048 O O . LEU B 1 8 ? -4.965 -0.214 2.668 1 96 8 LEU B O 1
ATOM 1052 N N . ASN B 1 9 ? -4.918 1.597 1.274 1 94.12 9 ASN B N 1
ATOM 1053 C CA . ASN B 1 9 ? -6.336 1.548 0.936 1 94.12 9 ASN B CA 1
ATOM 1054 C C . ASN B 1 9 ? -6.547 1.248 -0.546 1 94.12 9 ASN B C 1
ATOM 1056 O O . ASN B 1 9 ? -6.047 1.972 -1.408 1 94.12 9 ASN B O 1
ATOM 1060 N N . LEU B 1 10 ? -7.262 0.249 -0.801 1 93.88 10 LEU B N 1
ATOM 1061 C CA . LEU B 1 10 ? -7.566 -0.135 -2.176 1 93.88 10 LEU B CA 1
ATOM 1062 C C . LEU B 1 10 ? -9.047 0.039 -2.473 1 93.88 10 LEU B C 1
ATOM 1064 O O . LEU B 1 10 ? -9.898 -0.509 -1.765 1 93.88 10 LEU B O 1
ATOM 1068 N N . PRO B 1 11 ? -9.305 0.825 -3.537 1 92.81 11 PRO B N 1
ATOM 1069 C CA . PRO B 1 11 ? -10.711 0.884 -3.938 1 92.81 11 PRO B CA 1
ATOM 1070 C C . PRO B 1 11 ? -11.203 -0.417 -4.57 1 92.81 11 PRO B C 1
ATOM 1072 O O . PRO B 1 11 ? -10.477 -1.049 -5.336 1 92.81 11 PRO B O 1
ATOM 1075 N N . VAL B 1 12 ? -12.445 -0.822 -4.223 1 93.94 12 VAL B N 1
ATOM 1076 C CA . VAL B 1 12 ? -12.992 -2.061 -4.758 1 93.94 12 VAL B CA 1
ATOM 1077 C C . VAL B 1 12 ? -14.43 -1.826 -5.23 1 93.94 12 VAL B C 1
ATOM 1079 O O . VAL B 1 12 ? -15.141 -0.979 -4.684 1 93.94 12 VAL B O 1
ATOM 1082 N N . LYS B 1 13 ? -14.852 -2.566 -6.18 1 93.75 13 LYS B N 1
ATOM 1083 C CA . LYS B 1 13 ? -16.188 -2.443 -6.75 1 93.75 13 LYS B CA 1
ATOM 1084 C C . LYS B 1 13 ? -17.234 -3.109 -5.852 1 93.75 13 LYS B C 1
ATOM 1086 O O . LYS B 1 13 ? -18.344 -2.605 -5.707 1 93.75 13 LYS B O 1
ATOM 1091 N N . ASP B 1 14 ? -16.969 -4.23 -5.344 1 94.94 14 ASP B N 1
ATOM 1092 C CA . ASP B 1 14 ? -17.828 -5.035 -4.48 1 94.94 14 ASP B CA 1
ATOM 1093 C C . ASP B 1 14 ? -17.047 -5.547 -3.266 1 94.94 14 ASP B C 1
ATOM 1095 O O . ASP B 1 14 ? -16.234 -6.461 -3.383 1 94.94 14 ASP B O 1
ATOM 1099 N N . LEU B 1 15 ? -17.391 -5 -2.092 1 93.75 15 LEU B N 1
ATOM 1100 C CA . LEU B 1 15 ? -16.641 -5.258 -0.871 1 93.75 15 LEU B CA 1
ATOM 1101 C C . LEU B 1 15 ? -16.703 -6.734 -0.498 1 93.75 15 LEU B C 1
ATOM 1103 O O . LEU B 1 15 ? -15.68 -7.332 -0.142 1 93.75 15 LEU B O 1
ATOM 1107 N N . LYS B 1 16 ? -17.828 -7.281 -0.549 1 93.81 16 LYS B N 1
ATOM 1108 C CA . LYS B 1 16 ? -18 -8.688 -0.184 1 93.81 16 LYS B CA 1
ATOM 1109 C C . LYS B 1 16 ? -17.219 -9.594 -1.126 1 93.81 16 LYS B C 1
ATOM 1111 O O . LYS B 1 16 ? -16.531 -10.523 -0.681 1 93.81 16 LYS B O 1
ATOM 1116 N N . ALA B 1 17 ? -17.312 -9.352 -2.424 1 96.88 17 ALA B N 1
ATOM 1117 C CA . ALA B 1 17 ? -16.609 -10.148 -3.416 1 96.88 17 ALA B CA 1
ATOM 1118 C C . ALA B 1 17 ? -15.094 -10.055 -3.215 1 96.88 17 ALA B C 1
ATOM 1120 O O . ALA B 1 17 ? -14.391 -11.062 -3.271 1 96.88 17 ALA B O 1
ATOM 1121 N N . SER B 1 18 ? -14.648 -8.828 -2.979 1 96.5 18 SER B N 1
ATOM 1122 C CA . SER B 1 18 ? -13.219 -8.625 -2.781 1 96.5 18 SER B CA 1
ATOM 1123 C C . SER B 1 18 ? -12.734 -9.289 -1.497 1 96.5 18 SER B C 1
ATOM 1125 O O . SER B 1 18 ? -11.672 -9.914 -1.476 1 96.5 18 SER B O 1
ATOM 1127 N N . ALA B 1 19 ? -13.469 -9.148 -0.408 1 95.19 19 ALA B N 1
ATOM 1128 C CA . ALA B 1 19 ? -13.102 -9.805 0.845 1 95.19 19 ALA B CA 1
ATOM 1129 C C . ALA B 1 19 ? -13.008 -11.312 0.663 1 95.19 19 ALA B C 1
ATOM 1131 O O . ALA B 1 19 ? -12.062 -11.945 1.146 1 95.19 19 ALA B O 1
ATOM 1132 N N . THR B 1 20 ? -13.961 -11.883 -0.056 1 97.19 20 THR B N 1
ATOM 1133 C CA . THR B 1 20 ? -13.969 -13.312 -0.324 1 97.19 20 THR B CA 1
ATOM 1134 C C . THR B 1 20 ? -12.742 -13.719 -1.139 1 97.19 20 THR B C 1
ATOM 1136 O O . THR B 1 20 ? -12.102 -14.727 -0.843 1 97.19 20 THR B O 1
ATOM 1139 N N . PHE B 1 21 ? -12.43 -12.906 -2.109 1 98.44 21 PHE B N 1
ATOM 1140 C CA . PHE B 1 21 ? -11.242 -13.156 -2.92 1 98.44 21 PHE B CA 1
ATOM 1141 C C . PHE B 1 21 ? -10 -13.242 -2.045 1 98.44 21 PHE B C 1
ATOM 1143 O O . PHE B 1 21 ? -9.258 -14.227 -2.107 1 98.44 21 PHE B O 1
ATOM 1150 N N . PHE B 1 22 ? -9.781 -12.234 -1.245 1 98.25 22 PHE B N 1
ATOM 1151 C CA . PHE B 1 22 ? -8.547 -12.156 -0.474 1 98.25 22 PHE B CA 1
ATOM 1152 C C . PHE B 1 22 ? -8.516 -13.227 0.611 1 98.25 22 PHE B C 1
ATOM 1154 O O . PHE B 1 22 ? -7.453 -13.758 0.939 1 98.25 22 PHE B O 1
ATOM 1161 N N . GLU B 1 23 ? -9.695 -13.562 1.156 1 97.31 23 GLU B N 1
ATOM 1162 C CA . GLU B 1 23 ? -9.758 -14.68 2.092 1 97.31 23 GLU B CA 1
ATOM 1163 C C . GLU B 1 23 ? -9.344 -15.984 1.419 1 97.31 23 GLU B C 1
ATOM 1165 O O . GLU B 1 23 ? -8.578 -16.766 1.985 1 97.31 23 GLU B O 1
ATOM 1170 N N . ASN B 1 24 ? -9.781 -16.172 0.232 1 97.94 24 ASN B N 1
ATOM 1171 C CA . ASN B 1 24 ? -9.523 -17.406 -0.504 1 97.94 24 ASN B CA 1
ATOM 1172 C C . ASN B 1 24 ? -8.047 -17.547 -0.868 1 97.94 24 ASN B C 1
ATOM 1174 O O . ASN B 1 24 ? -7.551 -18.656 -1.073 1 97.94 24 ASN B O 1
ATOM 1178 N N . ILE B 1 25 ? -7.406 -16.438 -0.903 1 98.06 25 ILE B N 1
ATOM 1179 C CA . ILE B 1 25 ? -6.02 -16.562 -1.341 1 98.06 25 ILE B CA 1
ATOM 1180 C C . ILE B 1 25 ? -5.086 -16.469 -0.136 1 98.06 25 ILE B C 1
ATOM 1182 O O . ILE B 1 25 ? -3.863 -16.422 -0.291 1 98.06 25 ILE B O 1
ATOM 1186 N N . GLY B 1 26 ? -5.621 -16.375 1.046 1 97.75 26 GLY B N 1
ATOM 1187 C CA . GLY B 1 26 ? -4.738 -16.656 2.17 1 97.75 26 GLY B CA 1
ATOM 1188 C C . GLY B 1 26 ? -4.652 -15.492 3.152 1 97.75 26 GLY B C 1
ATOM 1189 O O . GLY B 1 26 ? -3.938 -15.578 4.152 1 97.75 26 GLY B O 1
ATOM 1190 N N . PHE B 1 27 ? -5.348 -14.383 2.873 1 98 27 PHE B N 1
ATOM 1191 C CA . PHE B 1 27 ? -5.445 -13.32 3.865 1 98 27 PHE B CA 1
ATOM 1192 C C . PHE B 1 27 ? -6.48 -13.664 4.93 1 98 27 PHE B C 1
ATOM 1194 O O . PHE B 1 27 ? -7.371 -14.484 4.691 1 98 27 PHE B O 1
ATOM 1201 N N . THR B 1 28 ? -6.316 -13.023 6.137 1 96.81 28 THR B N 1
ATOM 1202 C CA . THR B 1 28 ? -7.359 -13.039 7.152 1 96.81 28 THR B CA 1
ATOM 1203 C C . THR B 1 28 ? -8.227 -11.789 7.055 1 96.81 28 THR B C 1
ATOM 1205 O O . THR B 1 28 ? -7.711 -10.688 6.84 1 96.81 28 THR B O 1
ATOM 1208 N N . ILE B 1 29 ? -9.516 -11.938 7.223 1 94.44 29 ILE B N 1
ATOM 1209 C CA . ILE B 1 29 ? -10.438 -10.797 7.207 1 94.44 29 ILE B CA 1
ATOM 1210 C C . ILE B 1 29 ? -10.609 -10.258 8.625 1 94.44 29 ILE B C 1
ATOM 1212 O O . ILE B 1 29 ? -10.891 -11.023 9.555 1 94.44 29 ILE B O 1
ATOM 1216 N N . LYS B 1 30 ? -10.297 -8.984 8.711 1 89.19 30 LYS B N 1
ATOM 1217 C CA . LYS B 1 30 ? -10.555 -8.352 10 1 89.19 30 LYS B CA 1
ATOM 1218 C C . LYS B 1 30 ? -12.039 -8.055 10.18 1 89.19 30 LYS B C 1
ATOM 1220 O O . LYS B 1 30 ? -12.695 -7.562 9.266 1 89.19 30 LYS B O 1
ATOM 1225 N N . LYS B 1 31 ? -12.75 -8.711 11.258 1 68.12 31 LYS B N 1
ATOM 1226 C CA . LYS B 1 31 ? -14.18 -8.555 11.508 1 68.12 31 LYS B CA 1
ATOM 1227 C C . LYS B 1 31 ? -14.453 -7.289 12.312 1 68.12 31 LYS B C 1
ATOM 1229 O O . LYS B 1 31 ? -13.93 -7.117 13.414 1 68.12 31 LYS B O 1
ATOM 1234 N N . ASN B 1 32 ? -14.102 -6.086 11.938 1 58.34 32 ASN B N 1
ATOM 1235 C CA . ASN B 1 32 ? -14.625 -5.004 12.758 1 58.34 32 ASN B CA 1
ATOM 1236 C C . ASN B 1 32 ? -15.984 -4.52 12.25 1 58.34 32 ASN B C 1
ATOM 1238 O O . ASN B 1 32 ? -16.141 -4.242 11.055 1 58.34 32 ASN B O 1
ATOM 1242 N N . GLU B 1 33 ? -17.047 -4.711 13.078 1 49.56 33 GLU B N 1
ATOM 1243 C CA . GLU B 1 33 ? -18.469 -4.43 12.867 1 49.56 33 GLU B CA 1
ATOM 1244 C C . GLU B 1 33 ? -18.672 -3.027 12.305 1 49.56 33 GLU B C 1
ATOM 1246 O O . GLU B 1 33 ? -19.547 -2.816 11.461 1 49.56 33 GLU B O 1
ATOM 1251 N N . ALA B 1 34 ? -18.312 -2.021 12.961 1 46.41 34 ALA B N 1
ATOM 1252 C CA . ALA B 1 34 ? -18.766 -0.658 12.688 1 46.41 34 ALA B CA 1
ATOM 1253 C C . ALA B 1 34 ? -18.469 -0.263 11.242 1 46.41 34 ALA B C 1
ATOM 1255 O O . ALA B 1 34 ? -19.281 0.412 10.602 1 46.41 34 ALA B O 1
ATOM 1256 N N . VAL B 1 35 ? -17.234 -0.369 10.758 1 50.88 35 VAL B N 1
ATOM 1257 C CA . VAL B 1 35 ? -16.719 0.152 9.5 1 50.88 35 VAL B CA 1
ATOM 1258 C C . VAL B 1 35 ? -17.141 -0.757 8.344 1 50.88 35 VAL B C 1
ATOM 1260 O O . VAL B 1 35 ? -16.703 -0.57 7.207 1 50.88 35 VAL B O 1
ATOM 1263 N N . LEU B 1 36 ? -17.859 -1.79 8.703 1 55 36 LEU B N 1
ATOM 1264 C CA . LEU B 1 36 ? -18.219 -2.896 7.824 1 55 36 LEU B CA 1
ATOM 1265 C C . LEU B 1 36 ? -19.062 -2.404 6.648 1 55 36 LEU B C 1
ATOM 1267 O O . LEU B 1 36 ? -19.078 -3.037 5.59 1 55 36 LEU B O 1
ATOM 1271 N N . ASP B 1 37 ? -19.531 -1.248 6.812 1 66.88 37 ASP B N 1
ATOM 1272 C CA . ASP B 1 37 ? -20.469 -1.162 5.703 1 66.88 37 ASP B CA 1
ATOM 1273 C C . ASP B 1 37 ? -19.781 -0.667 4.434 1 66.88 37 ASP B C 1
ATOM 1275 O O . ASP B 1 37 ? -20.25 -0.938 3.324 1 66.88 37 ASP B O 1
ATOM 1279 N N . LYS B 1 38 ? -18.562 -0.046 4.629 1 85.81 38 LYS B N 1
ATOM 1280 C CA . LYS B 1 38 ? -18.016 0.442 3.365 1 85.81 38 LYS B CA 1
ATOM 1281 C C . LYS B 1 38 ? -16.531 0.147 3.258 1 85.81 38 LYS B C 1
ATOM 1283 O O . LYS B 1 38 ? -15.883 0.525 2.275 1 85.81 38 LYS B O 1
ATOM 1288 N N . MET B 1 39 ? -16.031 -0.561 4.312 1 91.06 39 MET B N 1
ATOM 1289 C CA . MET B 1 39 ? -14.617 -0.926 4.301 1 91.06 39 MET B CA 1
ATOM 1290 C C . MET B 1 39 ? -14.398 -2.262 5.004 1 91.06 39 MET B C 1
ATOM 1292 O O . MET B 1 39 ? -15.172 -2.646 5.879 1 91.06 39 MET B O 1
ATOM 1296 N N . ARG B 1 40 ? -13.398 -2.953 4.59 1 92.94 40 ARG B N 1
ATOM 1297 C CA . ARG B 1 40 ? -12.984 -4.219 5.184 1 92.94 40 ARG B CA 1
ATOM 1298 C C . ARG B 1 40 ? -11.461 -4.344 5.203 1 92.94 40 ARG B C 1
ATOM 1300 O O . ARG B 1 40 ? -10.797 -4.07 4.199 1 92.94 40 ARG B O 1
ATOM 1307 N N . GLY B 1 41 ? -10.992 -4.68 6.402 1 95.06 41 GLY B N 1
ATOM 1308 C CA . GLY B 1 41 ? -9.562 -4.922 6.496 1 95.06 41 GLY B CA 1
ATOM 1309 C C . GLY B 1 41 ? -9.18 -6.359 6.195 1 95.06 41 GLY B C 1
ATOM 1310 O O . GLY B 1 41 ? -9.859 -7.293 6.617 1 95.06 41 GLY B O 1
ATOM 1311 N N . ILE B 1 42 ? -8.125 -6.531 5.422 1 96.38 42 ILE B N 1
ATOM 1312 C CA . ILE B 1 42 ? -7.477 -7.832 5.289 1 96.38 42 ILE B CA 1
ATOM 1313 C C . ILE B 1 42 ? -6.105 -7.793 5.965 1 96.38 42 ILE B C 1
ATOM 1315 O O . ILE B 1 42 ? -5.461 -6.742 6.008 1 96.38 42 ILE B O 1
ATOM 1319 N N . GLU B 1 43 ? -5.711 -8.938 6.477 1 96.94 43 GLU B N 1
ATOM 1320 C CA . GLU B 1 43 ? -4.543 -8.953 7.355 1 96.94 43 GLU B CA 1
ATOM 1321 C C . GLU B 1 43 ? -3.637 -10.141 7.051 1 96.94 43 GLU B C 1
ATOM 1323 O O . GLU B 1 43 ? -4.117 -11.25 6.809 1 96.94 43 GLU B O 1
ATOM 1328 N N . THR B 1 44 ? -2.297 -9.883 7.051 1 98 44 THR B N 1
ATOM 1329 C CA . THR B 1 44 ? -1.305 -10.945 6.891 1 98 44 THR B CA 1
ATOM 1330 C C . THR B 1 44 ? -0.993 -11.602 8.227 1 98 44 THR B C 1
ATOM 1332 O O . THR B 1 44 ? -1.458 -11.148 9.273 1 98 44 THR B O 1
ATOM 1335 N N . ALA B 1 45 ? -0.239 -12.656 8.172 1 97.31 45 ALA B N 1
ATOM 1336 C CA . ALA B 1 45 ? 0.131 -13.383 9.375 1 97.31 45 ALA B CA 1
ATOM 1337 C C . ALA B 1 45 ? 0.923 -12.5 10.336 1 97.31 45 ALA B C 1
ATOM 1339 O O . ALA B 1 45 ? 0.81 -12.641 11.555 1 97.31 45 ALA B O 1
ATOM 1340 N N . ASP B 1 46 ? 1.734 -11.555 9.797 1 96.44 46 ASP B N 1
ATOM 1341 C CA . ASP B 1 46 ? 2.523 -10.664 10.648 1 96.44 46 ASP B CA 1
ATOM 1342 C C . ASP B 1 46 ? 1.778 -9.367 10.922 1 96.44 46 ASP B C 1
ATOM 1344 O O . ASP B 1 46 ? 2.398 -8.336 11.211 1 96.44 46 ASP B O 1
ATOM 1348 N N . HIS B 1 47 ? 0.499 -9.32 10.695 1 94.94 47 HIS B N 1
ATOM 1349 C CA . HIS B 1 47 ? -0.45 -8.312 11.148 1 94.94 47 HIS B CA 1
ATOM 1350 C C . HIS B 1 47 ? -0.336 -7.035 10.328 1 94.94 47 HIS B C 1
ATOM 1352 O O . HIS B 1 47 ? -0.604 -5.941 10.828 1 94.94 47 HIS B O 1
ATOM 1358 N N . LYS B 1 48 ? 0.125 -7.125 9.094 1 96.12 48 LYS B N 1
ATOM 1359 C CA . LYS B 1 48 ? -0.016 -6.004 8.164 1 96.12 48 LYS B CA 1
ATOM 1360 C C . LYS B 1 48 ? -1.441 -5.91 7.633 1 96.12 48 LYS B C 1
ATOM 1362 O O . LYS B 1 48 ? -2.057 -6.926 7.309 1 96.12 48 LYS B O 1
ATOM 1367 N N . ILE B 1 49 ? -1.924 -4.656 7.559 1 95.62 49 ILE B N 1
ATOM 1368 C CA . ILE B 1 49 ? -3.32 -4.461 7.184 1 95.62 49 ILE B CA 1
ATOM 1369 C C . ILE B 1 49 ? -3.396 -3.73 5.844 1 95.62 49 ILE B C 1
ATOM 1371 O O . ILE B 1 49 ? -2.652 -2.777 5.605 1 95.62 49 ILE B O 1
ATOM 1375 N N . ILE B 1 50 ? -4.227 -4.215 4.98 1 96.62 50 ILE B N 1
ATOM 1376 C CA . ILE B 1 50 ? -4.715 -3.518 3.795 1 96.62 50 ILE B CA 1
ATOM 1377 C C . ILE B 1 50 ? -6.223 -3.301 3.908 1 96.62 50 ILE B C 1
ATOM 1379 O O . ILE B 1 50 ? -6.969 -4.234 4.211 1 96.62 50 ILE B O 1
ATOM 1383 N N . MET B 1 51 ? -6.617 -2.086 3.682 1 95 51 MET B N 1
ATOM 1384 C CA . MET B 1 51 ? -8.047 -1.775 3.734 1 95 51 MET B CA 1
ATOM 1385 C C . MET B 1 51 ? -8.664 -1.813 2.34 1 95 51 MET B C 1
ATOM 1387 O O . MET B 1 51 ? -8.148 -1.188 1.411 1 95 51 MET B O 1
ATOM 1391 N N . LEU B 1 52 ? -9.68 -2.633 2.26 1 95 52 LEU B N 1
ATOM 1392 C CA . LEU B 1 52 ? -10.555 -2.607 1.093 1 95 52 LEU B CA 1
ATOM 1393 C C . LEU B 1 52 ? -11.688 -1.606 1.285 1 95 52 LEU B C 1
ATOM 1395 O O . LEU B 1 52 ? -12.422 -1.672 2.275 1 95 52 LEU B O 1
ATOM 1399 N N . ILE B 1 53 ? -11.797 -0.668 0.307 1 92.62 53 ILE B N 1
ATOM 1400 C CA . ILE B 1 53 ? -12.766 0.409 0.466 1 92.62 53 ILE B CA 1
ATOM 1401 C C . ILE B 1 53 ? -13.68 0.469 -0.758 1 92.62 53 ILE B C 1
ATOM 1403 O O . ILE B 1 53 ? -13.203 0.536 -1.893 1 92.62 53 ILE B O 1
ATOM 1407 N N . GLU B 1 54 ? -14.93 0.491 -0.473 1 92.12 54 GLU B N 1
ATOM 1408 C CA . GLU B 1 54 ? -15.859 0.647 -1.585 1 92.12 54 GLU B CA 1
ATOM 1409 C C . GLU B 1 54 ? -15.57 1.918 -2.379 1 92.12 54 GLU B C 1
ATOM 1411 O O . GLU B 1 54 ? -15.281 2.967 -1.797 1 92.12 54 GLU B O 1
ATOM 1416 N N . GLN B 1 55 ? -15.758 1.858 -3.688 1 90.25 55 GLN B N 1
ATOM 1417 C CA . GLN B 1 55 ? -15.352 2.918 -4.602 1 90.25 55 GLN B CA 1
ATOM 1418 C C . GLN B 1 55 ? -15.969 4.258 -4.207 1 90.25 55 GLN B C 1
ATOM 1420 O O . GLN B 1 55 ? -15.281 5.281 -4.188 1 90.25 55 GLN B O 1
ATOM 1425 N N . GLY B 1 56 ? -17.312 4.277 -3.949 1 85.94 56 GLY B N 1
ATOM 1426 C CA . GLY B 1 56 ? -17.953 5.52 -3.539 1 85.94 56 GLY B CA 1
ATOM 1427 C C . GLY B 1 56 ? -17.328 6.129 -2.299 1 85.94 56 GLY B C 1
ATOM 1428 O O . GLY B 1 56 ? -17.094 7.34 -2.242 1 85.94 56 GLY B O 1
ATOM 1429 N N . GLN B 1 57 ? -17.047 5.309 -1.312 1 86.62 57 GLN B N 1
ATOM 1430 C CA . GLN B 1 57 ? -16.391 5.754 -0.086 1 86.62 57 GLN B CA 1
ATOM 1431 C C . GLN B 1 57 ? -14.953 6.188 -0.354 1 86.62 57 GLN B C 1
ATOM 1433 O O . GLN B 1 57 ? -14.469 7.152 0.244 1 86.62 57 GLN B O 1
ATOM 1438 N N . PHE B 1 58 ? -14.281 5.465 -1.177 1 88.56 58 PHE B N 1
ATOM 1439 C CA . PHE B 1 58 ? -12.906 5.781 -1.552 1 88.56 58 PHE B CA 1
ATOM 1440 C C . PHE B 1 58 ? -12.82 7.176 -2.16 1 88.56 58 PHE B C 1
ATOM 1442 O O . PHE B 1 58 ? -11.93 7.957 -1.811 1 88.56 58 PHE B O 1
ATOM 1449 N N . GLU B 1 59 ? -13.719 7.504 -3.016 1 85.06 59 GLU B N 1
ATOM 1450 C CA . GLU B 1 59 ? -13.758 8.812 -3.66 1 85.06 59 GLU B CA 1
ATOM 1451 C C . GLU B 1 59 ? -13.953 9.922 -2.637 1 85.06 59 GLU B C 1
ATOM 1453 O O . GLU B 1 59 ? -13.391 11.016 -2.779 1 85.06 59 GLU B O 1
ATOM 1458 N N . LYS B 1 60 ? -14.703 9.633 -1.64 1 83.5 60 LYS B N 1
ATOM 1459 C CA . LYS B 1 60 ? -14.945 10.609 -0.587 1 83.5 60 LYS B CA 1
ATOM 1460 C C . LYS B 1 60 ? -13.68 10.867 0.226 1 83.5 60 LYS B C 1
ATOM 1462 O O . LYS B 1 60 ? -13.352 12.016 0.528 1 83.5 60 LYS B O 1
ATOM 1467 N N . VAL B 1 61 ? -13.031 9.82 0.452 1 82.75 61 VAL B N 1
ATOM 1468 C CA . VAL B 1 61 ? -11.852 9.93 1.3 1 82.75 61 VAL B CA 1
ATOM 1469 C C . VAL B 1 61 ? -10.703 10.555 0.509 1 82.75 61 VAL B C 1
ATOM 1471 O O . VAL B 1 61 ? -9.969 11.391 1.03 1 82.75 61 VAL B O 1
ATOM 1474 N N . ALA B 1 62 ? -10.555 10.172 -0.694 1 80.25 62 ALA B N 1
ATOM 1475 C CA . ALA B 1 62 ? -9.469 10.641 -1.539 1 80.25 62 ALA B CA 1
ATOM 1476 C C . ALA B 1 62 ? -9.781 12.016 -2.121 1 80.25 62 ALA B C 1
ATOM 1478 O O . ALA B 1 62 ? -8.891 12.695 -2.648 1 80.25 62 ALA B O 1
ATOM 1479 N N . GLN B 1 63 ? -10.992 12.406 -2 1 73.69 63 GLN B N 1
ATOM 1480 C CA . GLN B 1 63 ? -11.469 13.688 -2.52 1 73.69 63 GLN B CA 1
ATOM 1481 C C . GLN B 1 63 ? -11.062 13.867 -3.979 1 73.69 63 GLN B C 1
ATOM 1483 O O . GLN B 1 63 ? -10.641 14.961 -4.375 1 73.69 63 GLN B O 1
ATOM 1488 N N . GLN B 1 64 ? -10.828 12.859 -4.66 1 66.31 64 GLN B N 1
ATOM 1489 C CA . GLN B 1 64 ? -10.477 12.906 -6.074 1 66.31 64 GLN B CA 1
ATOM 1490 C C . GLN B 1 64 ? -11.492 12.141 -6.918 1 66.31 64 GLN B C 1
ATOM 1492 O O . GLN B 1 64 ? -11.914 11.039 -6.547 1 66.31 64 GLN B O 1
ATOM 1497 N N . SER B 1 65 ? -12.078 12.906 -7.73 1 56.78 65 SER B N 1
ATOM 1498 C CA . SER B 1 65 ? -13.102 12.297 -8.57 1 56.78 65 SER B CA 1
ATOM 1499 C C . SER B 1 65 ? -12.484 11.547 -9.742 1 56.78 65 SER B C 1
ATOM 1501 O O . SER B 1 65 ? -13.125 10.68 -10.344 1 56.78 65 SER B O 1
ATOM 1503 N N . ASP B 1 66 ? -11.328 11.992 -10.109 1 56.62 66 ASP B N 1
ATOM 1504 C CA . ASP B 1 66 ? -10.742 11.398 -11.305 1 56.62 66 ASP B CA 1
ATOM 1505 C C . ASP B 1 66 ? -9.656 10.391 -10.953 1 56.62 66 ASP B C 1
ATOM 1507 O O . ASP B 1 66 ? -8.578 10.391 -11.555 1 56.62 66 ASP B O 1
ATOM 1511 N N . ILE B 1 67 ? -9.953 9.781 -9.953 1 53.81 67 ILE B N 1
ATOM 1512 C CA . ILE B 1 67 ? -8.953 8.781 -9.586 1 53.81 67 ILE B CA 1
ATOM 1513 C C . ILE B 1 67 ? -8.898 7.691 -10.656 1 53.81 67 ILE B C 1
ATOM 1515 O O . ILE B 1 67 ? -9.945 7.211 -11.109 1 53.81 67 ILE B O 1
ATOM 1519 N N . VAL B 1 68 ? -7.844 7.68 -11.195 1 55.25 68 VAL B N 1
ATOM 1520 C CA . VAL B 1 68 ? -7.68 6.555 -12.109 1 55.25 68 VAL B CA 1
ATOM 1521 C C . VAL B 1 68 ? -7.988 5.25 -11.383 1 55.25 68 VAL B C 1
ATOM 1523 O O . VAL B 1 68 ? -7.734 5.125 -10.188 1 55.25 68 VAL B O 1
ATOM 1526 N N . ARG B 1 69 ? -8.828 4.523 -11.906 1 51.28 69 ARG B N 1
ATOM 1527 C CA . ARG B 1 69 ? -9.484 3.32 -11.398 1 51.28 69 ARG B CA 1
ATOM 1528 C C . ARG B 1 69 ? -8.578 2.57 -10.43 1 51.28 69 ARG B C 1
ATOM 1530 O O . ARG B 1 69 ? -9.055 1.911 -9.508 1 51.28 69 ARG B O 1
ATOM 1537 N N . HIS B 1 70 ? -7.301 2.721 -10.523 1 57 70 HIS B N 1
ATOM 1538 C CA . HIS B 1 70 ? -6.52 1.786 -9.719 1 57 70 HIS B CA 1
ATOM 1539 C C . HIS B 1 70 ? -5.539 2.523 -8.82 1 57 70 HIS B C 1
ATOM 1541 O O . HIS B 1 70 ? -4.547 1.942 -8.367 1 57 70 HIS B O 1
ATOM 1547 N N . GLU B 1 71 ? -6.086 3.654 -8.508 1 74.88 71 GLU B N 1
ATOM 1548 C CA . GLU B 1 71 ? -5.121 4.391 -7.699 1 74.88 71 GLU B CA 1
ATOM 1549 C C . GLU B 1 71 ? -5.262 4.047 -6.219 1 74.88 71 GLU B C 1
ATOM 1551 O O . GLU B 1 71 ? -6.379 3.982 -5.695 1 74.88 71 GLU B O 1
ATOM 1556 N N . ALA B 1 72 ? -4.16 3.689 -5.629 1 86.19 72 ALA B N 1
ATOM 1557 C CA . ALA B 1 72 ? -4.098 3.4 -4.199 1 86.19 72 ALA B CA 1
ATOM 1558 C C . ALA B 1 72 ? -3.949 4.684 -3.387 1 86.19 72 ALA B C 1
ATOM 1560 O O . ALA B 1 72 ? -3.438 5.688 -3.889 1 86.19 72 ALA B O 1
ATOM 1561 N N . LEU B 1 73 ? -4.582 4.68 -2.229 1 92.5 73 LEU B N 1
ATOM 1562 C CA . LEU B 1 73 ? -4.402 5.73 -1.231 1 92.5 73 LEU B CA 1
ATOM 1563 C C . LEU B 1 73 ? -3.617 5.211 -0.031 1 92.5 73 LEU B C 1
ATOM 1565 O O . LEU B 1 73 ? -3.992 4.199 0.57 1 92.5 73 LEU B O 1
ATOM 1569 N N . VAL B 1 74 ? -2.531 5.875 0.261 1 96.56 74 VAL B N 1
ATOM 1570 C CA . VAL B 1 74 ? -1.752 5.492 1.434 1 96.56 74 VAL B CA 1
ATOM 1571 C C . VAL B 1 74 ? -2.172 6.336 2.633 1 96.56 74 VAL B C 1
ATOM 1573 O O . VAL B 1 74 ? -2.143 7.57 2.57 1 96.56 74 VAL B O 1
ATOM 1576 N N . SER B 1 75 ? -2.596 5.668 3.672 1 96.19 75 SER B N 1
ATOM 1577 C CA . SER B 1 75 ? -2.875 6.383 4.914 1 96.19 75 SER B CA 1
ATOM 1578 C C . SER B 1 75 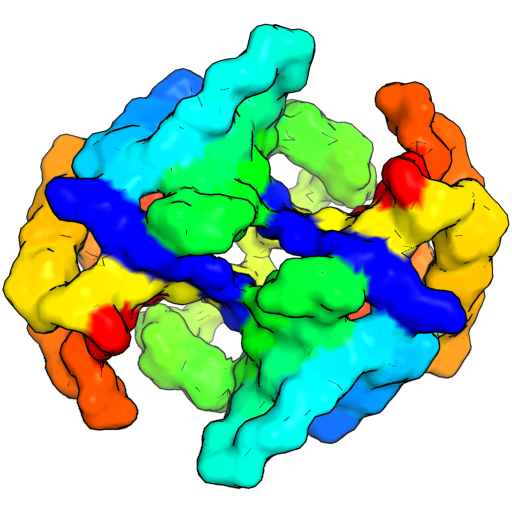? -1.657 6.395 5.832 1 96.19 75 SER B C 1
ATOM 1580 O O . SER B 1 75 ? -0.958 5.387 5.957 1 96.19 75 SER B O 1
ATOM 1582 N N . VAL B 1 76 ? -1.418 7.516 6.484 1 98.06 76 VAL B N 1
ATOM 1583 C CA . VAL B 1 76 ? -0.417 7.621 7.543 1 98.06 76 VAL B CA 1
ATOM 1584 C C . VAL B 1 76 ? -1.043 8.242 8.789 1 98.06 76 VAL B C 1
ATOM 1586 O O . VAL B 1 76 ? -1.931 9.094 8.688 1 98.06 76 VAL B O 1
ATOM 1589 N N . SER B 1 77 ? -0.58 7.789 9.922 1 97.81 77 SER B N 1
ATOM 1590 C CA . SER B 1 77 ? -1.147 8.328 11.156 1 97.81 77 SER B CA 1
ATOM 1591 C C . SER B 1 77 ? -0.112 9.133 11.938 1 97.81 77 SER B C 1
ATOM 1593 O O . SER B 1 77 ? 1.085 8.852 11.859 1 97.81 77 SER B O 1
ATOM 1595 N N . VAL B 1 78 ? -0.583 10.125 12.641 1 98.19 78 VAL B N 1
ATOM 1596 C CA . VAL B 1 78 ? 0.173 10.906 13.609 1 98.19 78 VAL B CA 1
ATOM 1597 C C . VAL B 1 78 ? -0.562 10.93 14.945 1 98.19 78 VAL B C 1
ATOM 1599 O O . VAL B 1 78 ? -1.704 10.477 15.039 1 98.19 78 VAL B O 1
ATOM 1602 N N . LYS B 1 79 ? 0.083 11.414 15.961 1 97.06 79 LYS B N 1
ATOM 1603 C CA . LYS B 1 79 ? -0.444 11.266 17.312 1 97.06 79 LYS B CA 1
ATOM 1604 C C . LYS B 1 79 ? -1.561 12.266 17.594 1 97.06 79 LYS B C 1
ATOM 1606 O O . LYS B 1 79 ? -2.523 11.953 18.297 1 97.06 79 LYS B O 1
ATOM 1611 N N . GLU B 1 80 ? -1.476 13.469 17.094 1 96.12 80 GLU B N 1
ATOM 1612 C CA . GLU B 1 80 ? -2.441 14.508 17.438 1 96.12 80 GLU B CA 1
ATOM 1613 C C . GLU B 1 80 ? -2.721 15.414 16.25 1 96.12 80 GLU B C 1
ATOM 1615 O O . GLU B 1 80 ? -1.963 15.422 15.273 1 96.12 80 GLU B O 1
ATOM 1620 N N . ALA B 1 81 ? -3.805 16.203 16.391 1 96.19 81 ALA B N 1
ATOM 1621 C CA . ALA B 1 81 ? -4.285 17.078 15.312 1 96.19 81 ALA B CA 1
ATOM 1622 C C . ALA B 1 81 ? -3.215 18.078 14.898 1 96.19 81 ALA B C 1
ATOM 1624 O O . ALA B 1 81 ? -3.02 18.344 13.711 1 96.19 81 ALA B O 1
ATOM 1625 N N . ALA B 1 82 ? -2.547 18.641 15.844 1 97.19 82 ALA B N 1
ATOM 1626 C CA . ALA B 1 82 ? -1.523 19.641 15.547 1 97.19 82 ALA B CA 1
ATOM 1627 C C . ALA B 1 82 ? -0.436 19.062 14.648 1 97.19 82 ALA B C 1
ATOM 1629 O O . ALA B 1 82 ? 0.126 19.766 13.812 1 97.19 82 ALA B O 1
ATOM 1630 N N . GLU B 1 83 ? -0.17 17.781 14.742 1 98.06 83 GLU B N 1
ATOM 1631 C CA . GLU B 1 83 ? 0.862 17.125 13.945 1 98.06 83 GLU B CA 1
ATOM 1632 C C . GLU B 1 83 ? 0.418 16.969 12.5 1 98.06 83 GLU B C 1
ATOM 1634 O O . GLU B 1 83 ? 1.252 16.859 11.594 1 98.06 83 GLU B O 1
ATOM 1639 N N . VAL B 1 84 ? -0.87 16.906 12.273 1 98.06 84 VAL B N 1
ATOM 1640 C CA . VAL B 1 84 ? -1.375 16.875 10.906 1 98.06 84 VAL B CA 1
ATOM 1641 C C . VAL B 1 84 ? -0.961 18.156 10.18 1 98.06 84 VAL B C 1
ATOM 1643 O O . VAL B 1 84 ? -0.4 18.109 9.086 1 98.06 84 VAL B O 1
ATOM 1646 N N . ASP B 1 85 ? -1.229 19.297 10.805 1 98.06 85 ASP B N 1
ATOM 1647 C CA . ASP B 1 85 ? -0.915 20.578 10.203 1 98.06 85 ASP B CA 1
ATOM 1648 C C . ASP B 1 85 ? 0.59 20.734 9.992 1 98.06 85 ASP B C 1
ATOM 1650 O O . ASP B 1 85 ? 1.031 21.219 8.953 1 98.06 85 ASP B O 1
ATOM 1654 N N . ASP B 1 86 ? 1.344 20.312 10.992 1 98.31 86 ASP B N 1
ATOM 1655 C CA . ASP B 1 86 ? 2.799 20.375 10.883 1 98.31 86 ASP B CA 1
ATOM 1656 C C . ASP B 1 86 ? 3.291 19.531 9.703 1 98.31 86 ASP B C 1
ATOM 1658 O O . ASP B 1 86 ? 4.137 19.984 8.922 1 98.31 86 ASP B O 1
ATOM 1662 N N . LEU B 1 87 ? 2.76 18.344 9.586 1 98.5 87 LEU B N 1
ATOM 1663 C CA . LEU B 1 87 ? 3.166 17.438 8.516 1 98.5 87 LEU B CA 1
ATOM 1664 C C . LEU B 1 87 ? 2.828 18.031 7.148 1 98.5 87 LEU B C 1
ATOM 1666 O O . LEU B 1 87 ? 3.639 17.969 6.223 1 98.5 87 LEU B O 1
ATOM 1670 N N . LEU B 1 88 ? 1.693 18.578 7.035 1 98.44 88 LEU B N 1
ATOM 1671 C CA . LEU B 1 88 ? 1.292 19.188 5.77 1 98.44 88 LEU B CA 1
ATOM 1672 C C . LEU B 1 88 ? 2.219 20.344 5.406 1 98.44 88 LEU B C 1
ATOM 1674 O O . LEU B 1 88 ? 2.553 20.531 4.234 1 98.44 88 LEU B O 1
ATOM 1678 N N . ASN B 1 89 ? 2.611 21.109 6.406 1 98.5 89 ASN B N 1
ATOM 1679 C CA . ASN B 1 89 ? 3.6 22.156 6.156 1 98.5 89 ASN B CA 1
ATOM 1680 C C . ASN B 1 89 ? 4.918 21.578 5.66 1 98.5 89 ASN B C 1
ATOM 1682 O O . ASN B 1 89 ? 5.531 22.109 4.734 1 98.5 89 ASN B O 1
ATOM 1686 N N . HIS B 1 90 ? 5.363 20.5 6.27 1 98.5 90 HIS B N 1
ATOM 1687 C CA . HIS B 1 90 ? 6.59 19.844 5.848 1 98.5 90 HIS B CA 1
ATOM 1688 C C . HIS B 1 90 ? 6.465 19.297 4.426 1 98.5 90 HIS B C 1
ATOM 1690 O O . HIS B 1 90 ? 7.434 19.328 3.662 1 98.5 90 HIS B O 1
ATOM 1696 N N . VAL B 1 91 ? 5.297 18.781 4.07 1 98.56 91 VAL B N 1
ATOM 1697 C CA . VAL B 1 91 ? 5.039 18.281 2.727 1 98.56 91 VAL B CA 1
ATOM 1698 C C . VAL B 1 91 ? 5.293 19.375 1.705 1 98.56 91 VAL B C 1
ATOM 1700 O O . VAL B 1 91 ? 6.027 19.188 0.733 1 98.56 91 VAL B O 1
ATOM 1703 N N . GLU B 1 92 ? 4.727 20.5 1.98 1 97.94 92 GLU B N 1
ATOM 1704 C CA . GLU B 1 92 ? 4.883 21.625 1.063 1 97.94 92 GLU B CA 1
ATOM 1705 C C . GLU B 1 92 ? 6.34 22.062 0.971 1 97.94 92 GLU B C 1
ATOM 1707 O O . GLU B 1 92 ? 6.863 22.266 -0.126 1 97.94 92 GLU B O 1
ATOM 1712 N N . THR B 1 93 ? 6.945 22.156 2.086 1 98.19 93 THR B N 1
ATOM 1713 C CA . THR B 1 93 ? 8.336 22.594 2.146 1 98.19 93 THR B CA 1
ATOM 1714 C C . THR B 1 93 ? 9.242 21.609 1.426 1 98.19 93 THR B C 1
ATOM 1716 O O . THR B 1 93 ? 10.227 22.016 0.795 1 98.19 93 THR B O 1
ATOM 1719 N N . ALA B 1 94 ? 8.883 20.359 1.457 1 98.06 94 ALA B N 1
ATOM 1720 C CA . ALA B 1 94 ? 9.711 19.297 0.893 1 98.06 94 ALA B CA 1
ATOM 1721 C C . ALA B 1 94 ? 9.414 19.109 -0.59 1 98.06 94 ALA B C 1
ATOM 1723 O O . ALA B 1 94 ? 10.047 18.281 -1.252 1 98.06 94 ALA B O 1
ATOM 1724 N N . GLY B 1 95 ? 8.469 19.828 -1.111 1 98.06 95 GLY B N 1
ATOM 1725 C CA . GLY B 1 95 ? 8.219 19.781 -2.543 1 98.06 95 GLY B CA 1
ATOM 1726 C C . GLY B 1 95 ? 7.016 18.938 -2.918 1 98.06 95 GLY B C 1
ATOM 1727 O O . GLY B 1 95 ? 6.699 18.797 -4.102 1 98.06 95 GLY B O 1
ATOM 1728 N N . GLY B 1 96 ? 6.363 18.344 -1.924 1 98.06 96 GLY B N 1
ATOM 1729 C CA . GLY B 1 96 ? 5.094 17.688 -2.186 1 98.06 96 GLY B CA 1
ATOM 1730 C C . GLY B 1 96 ? 3.949 18.656 -2.404 1 98.06 96 GLY B C 1
ATOM 1731 O O . GLY B 1 96 ? 4.16 19.875 -2.467 1 98.06 96 GLY B O 1
ATOM 1732 N N . LYS B 1 97 ? 2.773 18.078 -2.652 1 97.5 97 LYS B N 1
ATOM 1733 C CA . LYS B 1 97 ? 1.587 18.906 -2.869 1 97.5 97 LYS B CA 1
ATOM 1734 C C . LYS B 1 97 ? 0.53 18.641 -1.801 1 97.5 97 LYS B C 1
ATOM 1736 O O . LYS B 1 97 ? 0.111 17.5 -1.608 1 97.5 97 LYS B O 1
ATOM 1741 N N . VAL B 1 98 ? 0.109 19.703 -1.132 1 97.38 98 VAL B N 1
ATOM 1742 C CA . VAL B 1 98 ? -1.012 19.609 -0.204 1 97.38 98 VAL B CA 1
ATOM 1743 C C . VAL B 1 98 ? -2.328 19.688 -0.973 1 97.38 98 VAL B C 1
ATOM 1745 O O . VAL B 1 98 ? -2.559 20.625 -1.729 1 97.38 98 VAL B O 1
ATOM 1748 N N . LEU B 1 99 ? -3.139 18.719 -0.814 1 95.12 99 LEU B N 1
ATOM 1749 C CA . LEU B 1 99 ? -4.398 18.641 -1.547 1 95.12 99 LEU B CA 1
ATOM 1750 C C . LEU B 1 99 ? -5.566 19.078 -0.67 1 95.12 99 LEU B C 1
ATOM 1752 O O . LEU B 1 99 ? -6.578 19.578 -1.178 1 95.12 99 LEU B O 1
ATOM 1756 N N . GLN B 1 100 ? -5.48 18.828 0.599 1 95.25 100 GLN B N 1
ATOM 1757 C CA . GLN B 1 100 ? -6.461 19.234 1.596 1 95.25 100 GLN B CA 1
ATOM 1758 C C . GLN B 1 100 ? -5.801 19.516 2.941 1 95.25 100 GLN B C 1
ATOM 1760 O O . GLN B 1 100 ? -5.18 18.625 3.527 1 95.25 100 GLN B O 1
ATOM 1765 N N . ARG B 1 101 ? -5.945 20.734 3.379 1 97.06 101 ARG B N 1
ATOM 1766 C CA . ARG B 1 101 ? -5.402 21.094 4.684 1 97.06 101 ARG B CA 1
ATOM 1767 C C . ARG B 1 101 ? -6.215 20.469 5.809 1 97.06 101 ARG B C 1
ATOM 1769 O O . ARG B 1 101 ? -7.273 19.875 5.566 1 97.06 101 ARG B O 1
ATOM 1776 N N . GLY B 1 102 ? -5.598 20.578 7.062 1 96.38 102 GLY B N 1
ATOM 1777 C CA . GLY B 1 102 ? -6.207 19.953 8.227 1 96.38 102 GLY B CA 1
ATOM 1778 C C . GLY B 1 102 ? -7.68 20.281 8.375 1 96.38 102 GLY B C 1
ATOM 1779 O O . GLY B 1 102 ? -8.07 21.453 8.344 1 96.38 102 GLY B O 1
ATOM 1780 N N . THR B 1 103 ? -8.508 19.234 8.398 1 94.69 103 THR B N 1
ATOM 1781 C CA . THR B 1 103 ? -9.953 19.375 8.531 1 94.69 103 THR B CA 1
ATOM 1782 C C . THR B 1 103 ? -10.555 18.156 9.234 1 94.69 103 THR B C 1
ATOM 1784 O O . THR B 1 103 ? -9.938 17.094 9.258 1 94.69 103 THR B O 1
ATOM 1787 N N . LYS B 1 104 ? -11.641 18.359 9.891 1 91.31 104 LYS B N 1
ATOM 1788 C CA . LYS B 1 104 ? -12.352 17.25 10.492 1 91.31 104 LYS B CA 1
ATOM 1789 C C . LYS B 1 104 ? -13.219 16.516 9.469 1 91.31 104 LYS B C 1
ATOM 1791 O O . LYS B 1 104 ? -13.961 17.156 8.719 1 91.31 104 LYS B O 1
ATOM 1796 N N . HIS B 1 105 ? -12.977 15.281 9.32 1 77.5 105 HIS B N 1
ATOM 1797 C CA . HIS B 1 105 ? -13.781 14.43 8.453 1 77.5 105 HIS B CA 1
ATOM 1798 C C . HIS B 1 105 ? -14.172 13.141 9.164 1 77.5 105 HIS B C 1
ATOM 1800 O O . HIS B 1 105 ? -13.312 12.43 9.688 1 77.5 105 HIS B O 1
ATOM 1806 N N . GLU B 1 106 ? -15.422 12.828 9.078 1 73.62 106 GLU B N 1
ATOM 1807 C CA . GLU B 1 106 ? -15.953 11.586 9.617 1 73.62 106 GLU B CA 1
ATOM 1808 C C . GLU B 1 106 ? -15.398 11.297 11.016 1 73.62 106 GLU B C 1
ATOM 1810 O O . GLU B 1 106 ? -14.969 10.18 11.297 1 73.62 106 GLU B O 1
ATOM 1815 N N . GLY B 1 107 ? -15.148 12.297 11.844 1 78.88 107 GLY B N 1
ATOM 1816 C CA . GLY B 1 107 ? -14.766 12.141 13.242 1 78.88 107 GLY B CA 1
ATOM 1817 C C . GLY B 1 107 ? -13.266 12.18 13.453 1 78.88 107 GLY B C 1
ATOM 1818 O O . GLY B 1 107 ? -12.789 12.133 14.586 1 78.88 107 GLY B O 1
ATOM 1819 N N . PHE B 1 108 ? -12.516 12.211 12.336 1 87.25 108 PHE B N 1
ATOM 1820 C CA . PHE B 1 108 ? -11.07 12.281 12.469 1 87.25 108 PHE B CA 1
ATOM 1821 C C . PHE B 1 108 ? -10.523 13.562 11.852 1 87.25 108 PHE B C 1
ATOM 1823 O O . PHE B 1 108 ? -11.07 14.07 10.875 1 87.25 108 PHE B O 1
ATOM 1830 N N . TYR B 1 109 ? -9.594 14.125 12.57 1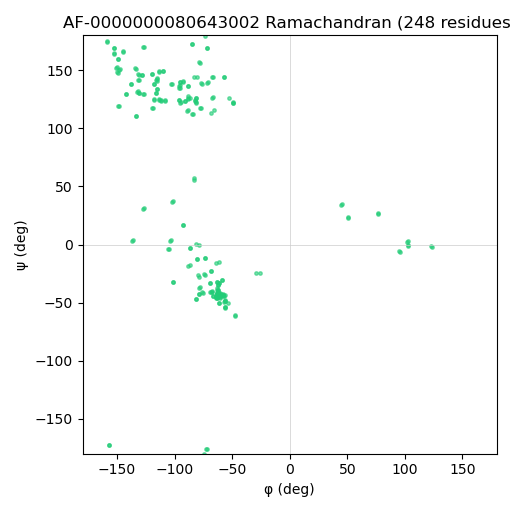 95.44 109 TYR B N 1
ATOM 1831 C CA . TYR B 1 109 ? -8.859 15.242 11.977 1 95.44 109 TYR B CA 1
ATOM 1832 C C . TYR B 1 109 ? -7.758 14.734 11.055 1 95.44 109 TYR B C 1
ATOM 1834 O O . TYR B 1 109 ? -6.988 13.852 11.43 1 95.44 109 TYR B O 1
ATOM 1842 N N . GLY B 1 110 ? -7.766 15.195 9.836 1 96.38 110 GLY B N 1
ATOM 1843 C CA . GLY B 1 110 ? -6.797 14.688 8.875 1 96.38 110 GLY B CA 1
ATOM 1844 C C . GLY B 1 110 ? -6.535 15.648 7.73 1 96.38 110 GLY B C 1
ATOM 1845 O O . GLY B 1 110 ? -6.871 16.828 7.82 1 96.38 110 GLY B O 1
ATOM 1846 N N . GLY B 1 111 ? -5.805 15.25 6.727 1 96.12 111 GLY B N 1
ATOM 1847 C CA . GLY B 1 111 ? -5.457 15.977 5.516 1 96.12 111 GLY B CA 1
ATOM 1848 C C . GLY B 1 111 ? -5.051 15.07 4.371 1 96.12 111 GLY B C 1
ATOM 1849 O O . GLY B 1 111 ? -5.082 13.852 4.5 1 96.12 111 GLY B O 1
ATOM 1850 N N . LEU B 1 112 ? -4.852 15.742 3.238 1 95.88 112 LEU B N 1
ATOM 1851 C CA . LEU B 1 112 ? -4.484 15.016 2.029 1 95.88 112 LEU B CA 1
ATOM 1852 C C . LEU B 1 112 ? -3.283 15.664 1.347 1 95.88 112 LEU B C 1
ATOM 1854 O O . LEU B 1 112 ? -3.186 16.891 1.291 1 95.88 112 LEU B O 1
ATOM 1858 N N . PHE B 1 113 ? -2.393 14.758 0.807 1 96.06 113 PHE B N 1
ATOM 1859 C CA . PHE B 1 113 ? -1.277 15.289 0.034 1 96.06 113 PHE B CA 1
ATOM 1860 C C . PHE B 1 113 ? -0.812 14.281 -1.01 1 96.06 113 PHE B C 1
ATOM 1862 O O . PHE B 1 113 ? -1.243 13.125 -1 1 96.06 113 PHE B O 1
ATOM 1869 N N . SER B 1 114 ? -0.064 14.742 -1.934 1 95.44 114 SER B N 1
ATOM 1870 C CA . SER B 1 114 ? 0.698 13.875 -2.826 1 95.44 114 SER B CA 1
ATOM 1871 C C . SER B 1 114 ? 2.199 14.07 -2.637 1 95.44 114 SER B C 1
ATOM 1873 O O . SER B 1 114 ? 2.66 15.188 -2.387 1 95.44 114 SER B O 1
ATOM 1875 N N . ASP B 1 115 ? 2.914 12.93 -2.746 1 96.19 115 ASP B N 1
ATOM 1876 C CA . ASP B 1 115 ? 4.367 13.039 -2.697 1 96.19 115 ASP B CA 1
ATOM 1877 C C . ASP B 1 115 ? 4.918 13.648 -3.982 1 96.19 115 ASP B C 1
ATOM 1879 O O . ASP B 1 115 ? 4.148 14.086 -4.844 1 96.19 115 ASP B O 1
ATOM 1883 N N . ILE B 1 116 ? 6.195 13.75 -4.168 1 96.75 116 ILE B N 1
ATOM 1884 C CA . ILE B 1 116 ? 6.816 14.477 -5.27 1 96.75 116 ILE B CA 1
ATOM 1885 C C . ILE B 1 116 ? 6.648 13.688 -6.566 1 96.75 116 ILE B C 1
ATOM 1887 O O . ILE B 1 116 ? 6.895 14.211 -7.656 1 96.75 116 ILE B O 1
ATOM 1891 N N . ASP B 1 117 ? 6.219 12.445 -6.477 1 93.75 117 ASP B N 1
ATOM 1892 C CA . ASP B 1 117 ? 5.992 11.617 -7.656 1 93.75 117 ASP B CA 1
ATOM 1893 C C . ASP B 1 117 ? 4.5 11.461 -7.938 1 93.75 117 ASP B C 1
ATOM 1895 O O . ASP B 1 117 ? 4.113 10.766 -8.883 1 93.75 117 ASP B O 1
ATOM 1899 N N . GLY B 1 118 ? 3.656 11.984 -7.094 1 91.88 118 GLY B N 1
ATOM 1900 C CA . GLY B 1 118 ? 2.23 12.039 -7.375 1 91.88 118 GLY B CA 1
ATOM 1901 C C . GLY B 1 118 ? 1.439 10.977 -6.637 1 91.88 118 GLY B C 1
ATOM 1902 O O . GLY B 1 118 ? 0.226 10.859 -6.82 1 91.88 118 GLY B O 1
ATOM 1903 N N . HIS B 1 119 ? 2.02 10.18 -5.82 1 93.81 119 HIS B N 1
ATOM 1904 C CA . HIS B 1 119 ? 1.281 9.211 -5.02 1 93.81 119 HIS B CA 1
ATOM 1905 C C . HIS B 1 119 ? 0.401 9.906 -3.986 1 93.81 119 HIS B C 1
ATOM 1907 O O . HIS B 1 119 ? 0.815 10.891 -3.371 1 93.81 119 HIS B O 1
ATOM 1913 N N . LEU B 1 120 ? -0.752 9.32 -3.756 1 93.62 120 LEU B N 1
ATOM 1914 C CA . LEU B 1 120 ? -1.741 9.953 -2.889 1 93.62 120 LEU B CA 1
ATOM 1915 C C . LEU B 1 120 ? -1.637 9.414 -1.465 1 93.62 120 LEU B C 1
ATOM 1917 O O . LEU B 1 120 ? -1.565 8.203 -1.258 1 93.62 120 LEU B O 1
ATOM 1921 N N . PHE B 1 121 ? -1.679 10.422 -0.516 1 95.81 121 PHE B N 1
ATOM 1922 C CA . PHE B 1 121 ? -1.645 10.094 0.906 1 95.81 121 PHE B CA 1
ATOM 1923 C C . PHE B 1 121 ? -2.744 10.836 1.655 1 95.81 121 PHE B C 1
ATOM 1925 O O . PHE B 1 121 ? -3.107 11.961 1.288 1 95.81 121 PHE B O 1
ATOM 1932 N N . ASN B 1 122 ? -3.256 10.211 2.645 1 95.44 122 ASN B N 1
ATOM 1933 C CA . ASN B 1 122 ? -3.996 10.961 3.654 1 95.44 122 ASN B CA 1
ATOM 1934 C C . ASN B 1 122 ? -3.363 10.812 5.035 1 95.44 122 ASN B C 1
ATOM 1936 O O . ASN B 1 122 ? -2.738 9.789 5.332 1 95.44 122 ASN B O 1
ATOM 1940 N N . ILE B 1 123 ? -3.453 11.867 5.82 1 97.25 123 ILE B N 1
ATOM 1941 C CA . ILE B 1 123 ? -2.988 11.898 7.203 1 97.25 123 ILE B CA 1
ATOM 1942 C C . ILE B 1 123 ? -4.176 11.773 8.148 1 97.25 123 ILE B C 1
ATOM 1944 O O . ILE B 1 123 ? -5.223 12.391 7.934 1 97.25 123 ILE B O 1
ATOM 1948 N N . ILE B 1 124 ? -4.016 11.016 9.141 1 95.94 124 ILE B N 1
ATOM 1949 C CA . ILE B 1 124 ? -5.055 10.867 10.148 1 95.94 124 ILE B CA 1
ATOM 1950 C C . ILE B 1 124 ? -4.449 11.031 11.539 1 95.94 124 ILE B C 1
ATOM 1952 O O . ILE B 1 124 ? -3.42 10.422 11.852 1 95.94 124 ILE B O 1
ATOM 1956 N N . ALA B 1 125 ? -5.043 11.867 12.367 1 96.44 125 ALA B N 1
ATOM 1957 C CA . ALA B 1 125 ? -4.68 11.945 13.781 1 96.44 125 ALA B CA 1
ATOM 1958 C C . ALA B 1 125 ? -5.402 10.883 14.594 1 96.44 125 ALA B C 1
ATOM 1960 O O . ALA B 1 125 ? -6.633 10.852 14.641 1 96.44 125 ALA B O 1
ATOM 1961 N N . MET B 1 126 ? -4.582 9.953 15.07 1 87 126 MET B N 1
ATOM 1962 C CA . MET B 1 126 ? -5.172 8.844 15.812 1 87 126 MET B CA 1
ATOM 1963 C C . MET B 1 126 ? -4.461 8.648 17.156 1 87 126 MET B C 1
ATOM 1965 O O . MET B 1 126 ? -3.238 8.773 17.234 1 87 126 MET B O 1
#

InterPro domains:
  IPR004360 Glyoxalase/fosfomycin resistance/dioxygenase domain [PF00903] (7-122)
  IPR029068 Glyoxalase/Bleomycin resistance protein/Dihydroxybiphenyl dioxygenase [G3DSA:3.10.180.10] (1-126)
  IPR029068 Glyoxalase/Bleomycin resistance protein/Dihydroxybiphenyl dioxygenase [SSF54593] (1-124)
  IPR037523 Vicinal oxygen chelate (VOC), core domain [PS51819] (4-126)

pLDDT: mean 89.78, std 13.05, range [46.41, 98.56]

Solvent-accessible surface area (backbone atoms only — not comparable to full-atom values): 12990 Å² total; per-residue (Å²): 120,60,31,42,40,62,39,44,34,37,54,26,89,45,59,67,62,50,51,51,35,44,42,66,50,18,34,43,73,53,85,56,76,85,54,47,84,53,36,43,40,34,28,27,74,72,68,40,56,37,36,39,23,24,46,74,56,38,34,63,72,65,70,39,89,78,57,56,86,63,51,51,38,35,39,35,29,28,74,39,59,70,48,44,47,52,38,49,51,34,32,44,75,56,58,26,42,72,73,36,70,69,42,78,50,98,91,33,40,21,32,30,32,27,49,79,70,63,50,42,34,35,40,37,35,93,120,60,31,42,40,63,39,45,34,37,54,29,90,45,61,68,63,51,52,51,36,45,41,66,48,19,36,42,70,52,86,55,76,86,56,46,83,52,37,42,38,35,28,26,74,70,68,41,55,38,35,40,22,25,45,73,57,37,34,64,73,65,70,38,87,78,58,56,86,62,50,51,37,36,39,36,28,27,73,37,59,70,50,44,47,52,38,49,51,33,32,45,75,57,57,24,44,71,75,35,72,71,42,78,49,99,91,32,40,22,33,30,32,26,48,81,68,63,50,43,34,35,40,37,35,93

Radius of gyration: 17.36 Å; Cα contacts (8 Å, |Δi|>4): 592; chains: 2; bounding box: 44×47×37 Å

Sequence (252 aa):
MNIQSSWLNLPVKDLKASATFFENIGFTIKKNEAVLDKMRGIETADHKIIMLIEQGQFEKVAQQSDIVRHEALVSVSVKEAAEVDDLLNHVETAGGKVLQRGTKHEGFYGGLFSDIDGHLFNIIAMMNIQSSWLNLPVKDLKASATFFENIGFTIKKNEAVLDKMRGIETADHKIIMLIEQGQFEKVAQQSDIVRHEALVSVSVKEAAEVDDLLNHVETAGGKVLQRGTKHEGFYGGLFSDIDGHLFNIIAM

Foldseek 3Di:
DDWDDKEKEWEDADAVVVQVVVVVVPWDWDPDPPCPPFKTWTADPVGHIYIYGYNVVVCVVQVDPPPDNTAMEMEIEDAALVVQQVVLVVQVVVQWAWPFHFDDDPNWTKGWIAHNVGHIYIYTHD/DDWDDKEKEWEDADAVVVQVVLVVVPWDWDPDPPVPPFKTWTADPVGHIYIYGYNVVVCVVQVDPPPDNTAMEMEIEDAALVVQQVVLVVQVVVQWAWPFHFDDDPNWTKGWIAHNVGHIYIYTHD

Nearest PDB structures (foldseek):
  4pav-assembly2_B  TM=4.962E-01  e=3.070E-12  Staphylococcus aureus
  4pav-assembly6_F  TM=4.770E-01  e=3.258E-12  Staphylococcus aureus
  4pav-assembly1_A  TM=4.940E-01  e=9.519E-12  Staphylococcus aureus
  4pav-assembly4_D  TM=4.954E-01  e=2.326E-11  Staphylococcus aureus
  3rhe-assembly1_A  TM=8.265E-01  e=2.111E-07  Legionella pneumophila subsp. pneumophila str. Philadelphia 1

Secondary structure (DSSP, 8-state):
----EEEEEEEES-HHHHHHHHHHTTPEEE--SGGGGTEEEEE-TT--EEEEEEHHHHHHHHT-SS--TT--EEEEEESSHHHHHHHHHHHHHTT-EEEEEEEEETTEEEEEEE-TT--EEEEEE-/----EEEEEEEES-HHHHHHHHHHTTPEEE--SGGGGTEEEEE-TT--EEEEEEHHHHHHHHT-SS--TT--EEEEEESSHHHHHHHHHHHHHTT-EEEEEEEEETTEEEEEEE-TT--EEEEEE-